Protein AF-0000000069395896 (afdb_homodimer)

Structure (mmCIF, N/CA/C/O backbone):
data_AF-0000000069395896-model_v1
#
loop_
_entity.id
_entity.type
_entity.pdbx_description
1 polymer 'YCII-related domain-containing protein'
#
loop_
_atom_site.group_PDB
_atom_site.id
_atom_site.type_symbol
_atom_site.label_atom_id
_atom_site.label_alt_id
_atom_site.label_comp_id
_atom_site.label_asym_id
_atom_site.label_entity_id
_atom_site.label_seq_id
_atom_site.pdbx_PDB_ins_code
_atom_site.Cartn_x
_atom_site.Cartn_y
_atom_site.Cartn_z
_atom_site.occupancy
_atom_site.B_iso_or_equiv
_atom_site.auth_seq_id
_atom_site.auth_comp_id
_atom_site.auth_asym_id
_atom_site.auth_atom_id
_atom_site.pdbx_PDB_model_num
ATOM 1 N N . MET A 1 1 ? -15.586 -10.094 30.266 1 25.92 1 MET A N 1
ATOM 2 C CA . MET A 1 1 ? -14.789 -8.984 29.734 1 25.92 1 MET A CA 1
ATOM 3 C C . MET A 1 1 ? -14.977 -8.844 28.234 1 25.92 1 MET A C 1
ATOM 5 O O . MET A 1 1 ? -14.852 -9.82 27.484 1 25.92 1 MET A O 1
ATOM 9 N N . ALA A 1 2 ? -15.938 -8.086 27.781 1 28.91 2 ALA A N 1
ATOM 10 C CA . ALA A 1 2 ? -16.125 -7.938 26.328 1 28.91 2 ALA A CA 1
ATOM 11 C C . ALA A 1 2 ? -14.789 -7.977 25.609 1 28.91 2 ALA A C 1
ATOM 13 O O . ALA A 1 2 ? -13.797 -7.41 26.078 1 28.91 2 ALA A O 1
ATOM 14 N N . ALA A 1 3 ? -14.43 -8.922 24.938 1 33.91 3 ALA A N 1
ATOM 15 C CA . ALA A 1 3 ? -13.211 -8.797 24.141 1 33.91 3 ALA A CA 1
ATOM 16 C C . ALA A 1 3 ? -13.039 -7.375 23.625 1 33.91 3 ALA A C 1
ATOM 18 O O . ALA A 1 3 ? -13.93 -6.832 22.969 1 33.91 3 ALA A O 1
ATOM 19 N N . ALA A 1 4 ? -12.609 -6.367 24.172 1 38.59 4 ALA A N 1
ATOM 20 C CA . ALA A 1 4 ? -12.367 -4.969 23.828 1 38.59 4 ALA A CA 1
ATOM 21 C C . ALA A 1 4 ? -12.234 -4.797 22.312 1 38.59 4 ALA A C 1
ATOM 23 O O . ALA A 1 4 ? -11.461 -5.512 21.672 1 38.59 4 ALA A O 1
ATOM 24 N N . ALA A 1 5 ? -13.211 -4.586 21.453 1 44.28 5 ALA A N 1
ATOM 25 C CA . ALA A 1 5 ? -13.289 -4.355 20.016 1 44.28 5 ALA A CA 1
ATOM 26 C C . ALA A 1 5 ? -11.977 -3.793 19.484 1 44.28 5 ALA A C 1
ATOM 28 O O . ALA A 1 5 ? -11.68 -2.609 19.672 1 44.28 5 ALA A O 1
ATOM 29 N N . GLY A 1 6 ? -10.914 -4.383 19.766 1 55.03 6 GLY A N 1
ATOM 30 C CA . GLY A 1 6 ? -9.547 -3.912 19.609 1 55.03 6 GLY A CA 1
ATOM 31 C C . GLY A 1 6 ? -9.273 -3.301 18.25 1 55.03 6 GLY A C 1
ATOM 32 O O . GLY A 1 6 ? -9.992 -3.578 17.281 1 55.03 6 GLY A O 1
ATOM 33 N N . SER A 1 7 ? -8.695 -2.174 18.156 1 80.94 7 SER A N 1
ATOM 34 C CA . SER A 1 7 ? -8.367 -1.429 16.953 1 80.94 7 SER A CA 1
ATOM 35 C C . SER A 1 7 ? -7.668 -2.314 15.93 1 80.94 7 SER A C 1
ATOM 37 O O . SER A 1 7 ? -6.973 -3.266 16.297 1 80.94 7 SER A O 1
ATOM 39 N N . ASN A 1 8 ? -8.102 -2.283 14.727 1 91.88 8 ASN A N 1
ATOM 40 C CA . ASN A 1 8 ? -7.512 -3.072 13.656 1 91.88 8 ASN A CA 1
ATOM 41 C C . ASN A 1 8 ? -6 -2.867 13.578 1 91.88 8 ASN A C 1
ATOM 43 O O . ASN A 1 8 ? -5.512 -1.754 13.766 1 91.88 8 ASN A O 1
ATOM 47 N N . SER A 1 9 ? -5.316 -4.027 13.445 1 96.31 9 SER A N 1
ATOM 48 C CA . SER A 1 9 ? -3.912 -3.953 13.047 1 96.31 9 SER A CA 1
ATOM 49 C C . SER A 1 9 ? -3.748 -4.16 11.547 1 96.31 9 SER A C 1
ATOM 51 O O . SER A 1 9 ? -4.555 -4.844 10.914 1 96.31 9 SER A O 1
ATOM 53 N N . TYR A 1 10 ? -2.705 -3.604 11.016 1 97.19 10 TYR A N 1
ATOM 54 C CA . TYR A 1 10 ? -2.469 -3.725 9.586 1 97.19 10 TYR A CA 1
ATOM 55 C C . TYR A 1 10 ? -1.011 -4.066 9.297 1 97.19 10 TYR A C 1
ATOM 57 O O . TYR A 1 10 ? -0.112 -3.633 10.023 1 97.19 10 TYR A O 1
ATOM 65 N N . HIS A 1 11 ? -0.792 -4.812 8.289 1 98.75 11 HIS A N 1
ATOM 66 C CA . HIS A 1 11 ? 0.521 -5.094 7.719 1 98.75 11 HIS A CA 1
ATOM 67 C C . HIS A 1 11 ? 0.522 -4.895 6.207 1 98.75 11 HIS A C 1
ATOM 69 O O . HIS A 1 11 ? -0.491 -5.133 5.543 1 98.75 11 HIS A O 1
ATOM 75 N N . VAL A 1 12 ? 1.69 -4.477 5.738 1 98.81 12 VAL A N 1
ATOM 76 C CA . VAL A 1 12 ? 1.911 -4.379 4.301 1 98.81 12 VAL A CA 1
ATOM 77 C C . VAL A 1 12 ? 2.916 -5.441 3.859 1 98.81 12 VAL A C 1
ATOM 79 O O . VAL A 1 12 ? 3.992 -5.566 4.449 1 98.81 12 VAL A O 1
ATOM 82 N N . LEU A 1 13 ? 2.514 -6.246 2.926 1 98.94 13 LEU A N 1
ATOM 83 C CA . LEU A 1 13 ? 3.406 -7.125 2.178 1 98.94 13 LEU A CA 1
ATOM 84 C C . LEU A 1 13 ? 3.777 -6.508 0.834 1 98.94 13 LEU A C 1
ATOM 86 O O . LEU A 1 13 ? 2.898 -6.141 0.052 1 98.94 13 LEU A O 1
ATOM 90 N N . GLN A 1 14 ? 5.07 -6.336 0.616 1 98.94 14 GLN A N 1
ATOM 91 C CA . GLN A 1 14 ? 5.543 -5.84 -0.673 1 98.94 14 GLN A CA 1
ATOM 92 C C . GLN A 1 14 ? 6.402 -6.883 -1.383 1 98.94 14 GLN A C 1
ATOM 94 O O . GLN A 1 14 ? 7.391 -7.363 -0.826 1 98.94 14 GLN A O 1
ATOM 99 N N . TYR A 1 15 ? 6.008 -7.242 -2.625 1 98.94 15 TYR A N 1
ATOM 100 C CA . TYR A 1 15 ? 6.762 -8.148 -3.482 1 98.94 15 TYR A CA 1
ATOM 101 C C . TYR A 1 15 ? 7.672 -7.379 -4.426 1 98.94 15 TYR A C 1
ATOM 103 O O . TYR A 1 15 ? 7.289 -6.324 -4.945 1 98.94 15 TYR A O 1
ATOM 111 N N . ALA A 1 16 ? 8.836 -7.871 -4.648 1 98.88 16 ALA A N 1
ATOM 112 C CA . ALA A 1 16 ? 9.633 -7.562 -5.836 1 98.88 16 ALA A CA 1
ATOM 113 C C . ALA A 1 16 ? 9.602 -8.711 -6.836 1 98.88 16 ALA A C 1
ATOM 115 O O . ALA A 1 16 ? 9.812 -9.867 -6.469 1 98.88 16 ALA A O 1
ATOM 116 N N . TYR A 1 17 ? 9.336 -8.367 -8.094 1 98.81 17 TYR A N 1
ATOM 117 C CA . TYR A 1 17 ? 9.227 -9.406 -9.117 1 98.81 17 TYR A CA 1
ATOM 118 C C . TYR A 1 17 ? 10.523 -9.523 -9.906 1 98.81 17 TYR A C 1
ATOM 120 O O . TYR A 1 17 ? 11.305 -8.57 -9.977 1 98.81 17 TYR A O 1
ATOM 128 N N . VAL A 1 18 ? 10.664 -10.688 -10.492 1 98.75 18 VAL A N 1
ATOM 129 C CA . VAL A 1 18 ? 11.727 -10.867 -11.469 1 98.75 18 VAL A CA 1
ATOM 130 C C . VAL A 1 18 ? 11.469 -9.977 -12.688 1 98.75 18 VAL A C 1
ATOM 132 O O . VAL A 1 18 ? 10.328 -9.633 -12.977 1 98.75 18 VAL A O 1
ATOM 135 N N . PRO A 1 19 ? 12.555 -9.602 -13.391 1 97.88 19 PRO A N 1
ATOM 136 C CA . PRO A 1 19 ? 12.398 -8.672 -14.508 1 97.88 19 PRO A CA 1
ATOM 137 C C . PRO A 1 19 ? 11.484 -9.211 -15.609 1 97.88 19 PRO A C 1
ATOM 139 O O . PRO A 1 19 ? 10.852 -8.438 -16.328 1 97.88 19 PRO A O 1
ATOM 142 N N . ASP A 1 20 ? 11.414 -10.508 -15.828 1 97.88 20 ASP A N 1
ATOM 143 C CA . ASP A 1 20 ? 10.609 -11.102 -16.891 1 97.88 20 ASP A CA 1
ATOM 144 C C . ASP A 1 20 ? 9.312 -11.688 -16.344 1 97.88 20 ASP A C 1
ATOM 146 O O . ASP A 1 20 ? 8.852 -12.742 -16.797 1 97.88 20 ASP A O 1
ATOM 150 N N . ILE A 1 21 ? 8.758 -11.008 -15.398 1 98.62 21 ILE A N 1
ATOM 151 C CA . ILE A 1 21 ? 7.57 -11.477 -14.695 1 98.62 21 ILE A CA 1
ATOM 152 C C . ILE A 1 21 ? 6.438 -11.703 -15.688 1 98.62 21 ILE A C 1
ATOM 154 O O . ILE A 1 21 ? 5.703 -12.688 -15.594 1 98.62 21 ILE A O 1
ATOM 158 N N . LEU A 1 22 ? 6.254 -10.805 -16.594 1 98.25 22 LEU A N 1
ATOM 159 C CA . LEU A 1 22 ? 5.133 -10.883 -17.531 1 98.25 22 LEU A CA 1
ATOM 160 C C . LEU A 1 22 ? 5.242 -12.125 -18.406 1 98.25 22 LEU A C 1
ATOM 162 O O . LEU A 1 22 ? 4.227 -12.703 -18.797 1 98.25 22 LEU A O 1
ATOM 166 N N . GLU A 1 23 ? 6.352 -1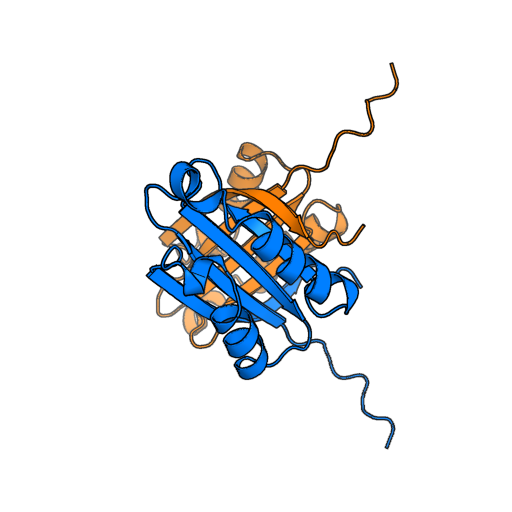2.562 -18.625 1 98.19 23 GLU A N 1
ATOM 167 C CA . GLU A 1 23 ? 6.586 -13.75 -19.453 1 98.19 23 GLU A CA 1
ATOM 168 C C . GLU A 1 23 ? 6.438 -15.023 -18.625 1 98.19 23 GLU A C 1
ATOM 170 O O . GLU A 1 23 ? 6.062 -16.078 -19.156 1 98.19 23 GLU A O 1
ATOM 175 N N . LYS A 1 24 ? 6.73 -14.875 -17.359 1 98.5 24 LYS A N 1
ATOM 176 C CA . LYS A 1 24 ? 6.906 -16.078 -16.547 1 98.5 24 LYS A CA 1
ATOM 177 C C . LYS A 1 24 ? 5.672 -16.359 -15.695 1 98.5 24 LYS A C 1
ATOM 179 O O . LYS A 1 24 ? 5.461 -17.484 -15.242 1 98.5 24 LYS A O 1
ATOM 184 N N . ARG A 1 25 ? 4.855 -15.414 -15.477 1 98.62 25 ARG A N 1
ATOM 185 C CA . ARG A 1 25 ? 3.83 -15.547 -14.453 1 98.62 25 ARG A CA 1
ATOM 186 C C . ARG A 1 25 ? 2.641 -16.344 -14.969 1 98.62 25 ARG A C 1
ATOM 188 O O . ARG A 1 25 ? 1.85 -16.875 -14.18 1 98.62 25 ARG A O 1
ATOM 195 N N . GLY A 1 26 ? 2.461 -16.547 -16.203 1 98.38 26 GLY A N 1
ATOM 196 C CA . GLY A 1 26 ? 1.275 -17.125 -16.812 1 98.38 26 GLY A CA 1
ATOM 197 C C . GLY A 1 26 ? 0.777 -18.359 -16.109 1 98.38 26 GLY A C 1
ATOM 198 O O . GLY A 1 26 ? -0.36 -18.406 -15.633 1 98.38 26 GLY A O 1
ATOM 199 N N . PRO A 1 27 ? 1.565 -19.391 -15.984 1 98.56 27 PRO A N 1
ATOM 200 C CA . PRO A 1 27 ? 1.145 -20.672 -15.391 1 98.56 27 PRO A CA 1
ATOM 201 C C . PRO A 1 27 ? 0.737 -20.531 -13.93 1 98.56 27 PRO A C 1
ATOM 203 O O . PRO A 1 27 ? 0.099 -21.438 -13.375 1 98.56 27 PRO A O 1
ATOM 206 N N . HIS A 1 28 ? 1.098 -19.469 -13.281 1 98.75 28 HIS A N 1
ATOM 207 C CA . HIS A 1 28 ? 0.965 -19.359 -11.828 1 98.75 28 HIS A CA 1
ATOM 208 C C . HIS A 1 28 ? -0.048 -18.281 -11.461 1 98.75 28 HIS A C 1
ATOM 210 O O . HIS A 1 28 ? -0.443 -18.172 -10.297 1 98.75 28 HIS A O 1
ATOM 216 N N . ARG A 1 29 ? -0.445 -17.484 -12.406 1 98.44 29 ARG A N 1
ATOM 217 C CA . ARG A 1 29 ? -1.147 -16.234 -12.148 1 98.44 29 ARG A CA 1
ATOM 218 C C . ARG A 1 29 ? -2.518 -16.5 -11.531 1 98.44 29 ARG A C 1
ATOM 220 O O . ARG A 1 29 ? -2.887 -15.859 -10.539 1 98.44 29 ARG A O 1
ATOM 227 N N . GLU A 1 30 ? -3.273 -17.406 -12.117 1 98.25 30 GLU A N 1
ATOM 228 C CA . GLU A 1 30 ? -4.617 -17.672 -11.617 1 98.25 30 GLU A CA 1
ATOM 229 C C . GLU A 1 30 ? -4.586 -18.078 -10.148 1 98.25 30 GLU A C 1
ATOM 231 O O . GLU A 1 30 ? -5.375 -17.578 -9.344 1 98.25 30 GLU A O 1
ATOM 236 N N . GLN A 1 31 ? -3.734 -18.953 -9.781 1 98.5 31 GLN A N 1
ATOM 237 C CA . GLN A 1 31 ? -3.631 -19.406 -8.398 1 98.5 31 GLN A CA 1
ATOM 238 C C . GLN A 1 31 ? -3.133 -18.297 -7.488 1 98.5 31 GLN A C 1
ATOM 240 O O . GLN A 1 31 ? -3.57 -18.172 -6.344 1 98.5 31 GLN A O 1
ATOM 245 N N . HIS A 1 32 ? -2.145 -17.5 -7.992 1 98.69 32 HIS A N 1
ATOM 246 C CA . HIS A 1 32 ? -1.675 -16.328 -7.262 1 98.69 32 HIS A CA 1
ATOM 247 C C . HIS A 1 32 ? -2.826 -15.391 -6.938 1 98.69 32 HIS A C 1
ATOM 249 O O . HIS A 1 32 ? -2.992 -14.977 -5.789 1 98.69 32 HIS A O 1
ATOM 255 N N . LEU A 1 33 ? -3.631 -15.117 -7.914 1 98.06 33 LEU A N 1
ATOM 256 C CA . LEU A 1 33 ? -4.77 -14.219 -7.738 1 98.06 33 LEU A CA 1
ATOM 257 C C . LEU A 1 33 ? -5.809 -14.844 -6.812 1 98.06 33 LEU A C 1
ATOM 259 O O . LEU A 1 33 ? -6.422 -14.141 -6.004 1 98.06 33 LEU A O 1
ATOM 263 N N . ALA A 1 34 ? -6.055 -16.125 -6.906 1 97.94 34 ALA A N 1
ATOM 264 C CA . ALA A 1 34 ? -7.016 -16.828 -6.062 1 97.94 34 ALA A CA 1
ATOM 265 C C . ALA A 1 34 ? -6.629 -16.719 -4.59 1 97.94 34 ALA A C 1
ATOM 267 O O . ALA A 1 34 ? -7.492 -16.641 -3.715 1 97.94 34 ALA A O 1
ATOM 268 N N . GLY A 1 35 ? -5.34 -16.828 -4.316 1 97.81 35 GLY A N 1
ATOM 269 C CA . GLY A 1 35 ? -4.875 -16.656 -2.947 1 97.81 35 GLY A CA 1
ATOM 270 C C . GLY A 1 35 ? -5.266 -15.32 -2.346 1 97.81 35 GLY A C 1
ATOM 271 O O . GLY A 1 35 ? -5.766 -15.266 -1.221 1 97.81 35 GLY A O 1
ATOM 272 N N . ALA A 1 36 ? -5.004 -14.266 -3.09 1 97.44 36 ALA A N 1
ATOM 273 C CA . ALA A 1 36 ? -5.375 -12.93 -2.631 1 97.44 36 ALA A CA 1
ATOM 274 C C . ALA A 1 36 ? -6.883 -12.812 -2.434 1 97.44 36 ALA A C 1
ATOM 276 O O . ALA A 1 36 ? -7.348 -12.258 -1.437 1 97.44 36 ALA A O 1
ATOM 277 N N . SER A 1 37 ? -7.613 -13.352 -3.359 1 96.81 37 SER A N 1
ATOM 278 C CA . SER A 1 37 ? -9.07 -13.297 -3.295 1 96.81 37 SER A CA 1
ATOM 279 C C . SER A 1 37 ? -9.594 -14.016 -2.059 1 96.81 37 SER A C 1
ATOM 281 O O . SER A 1 37 ? -10.531 -13.547 -1.409 1 96.81 37 SER A O 1
ATOM 283 N N . LYS A 1 38 ? -9.055 -15.133 -1.799 1 97.12 38 LYS A N 1
ATOM 284 C CA . LYS A 1 38 ? -9.461 -15.891 -0.619 1 97.12 38 LYS A CA 1
ATOM 285 C C . LYS A 1 38 ? -9.266 -15.07 0.654 1 97.12 38 LYS A C 1
ATOM 287 O O . LYS A 1 38 ? -10.133 -15.062 1.53 1 97.12 38 LYS A O 1
ATOM 292 N N . MET A 1 39 ? -8.164 -14.438 0.775 1 96.81 39 MET A N 1
ATOM 293 C CA . MET A 1 39 ? -7.887 -13.609 1.947 1 96.81 39 MET A CA 1
ATOM 294 C C . MET A 1 39 ? -8.852 -12.43 2.021 1 96.81 39 MET A C 1
ATOM 296 O O . MET A 1 39 ? -9.266 -12.031 3.111 1 96.81 39 MET A O 1
ATOM 300 N N . ALA A 1 40 ? -9.125 -11.852 0.891 1 96.19 40 ALA A N 1
ATOM 301 C CA . ALA A 1 40 ? -10.078 -10.75 0.841 1 96.19 40 ALA A CA 1
ATOM 302 C C . ALA A 1 40 ? -11.469 -11.211 1.278 1 96.19 40 ALA A C 1
ATOM 304 O O . ALA A 1 40 ? -12.133 -10.531 2.061 1 96.19 40 ALA A O 1
ATOM 305 N N . ASP A 1 41 ? -11.898 -12.336 0.833 1 94.62 41 ASP A N 1
ATOM 306 C CA . ASP A 1 41 ? -13.203 -12.898 1.168 1 94.62 41 ASP A CA 1
ATOM 307 C C . ASP A 1 41 ? -13.32 -13.172 2.666 1 94.62 41 ASP A C 1
ATOM 309 O O . ASP A 1 41 ? -14.406 -13.086 3.236 1 94.62 41 ASP A O 1
ATOM 313 N N . ALA A 1 42 ? -12.219 -13.445 3.275 1 95.44 42 ALA A N 1
ATOM 314 C CA . ALA A 1 42 ? -12.18 -13.719 4.711 1 95.44 42 ALA A CA 1
ATOM 315 C C . ALA A 1 42 ? -12.016 -12.43 5.508 1 95.44 42 ALA A C 1
ATOM 317 O O . ALA A 1 42 ? -11.812 -12.461 6.723 1 95.44 42 ALA A O 1
ATOM 318 N N . ASN A 1 43 ? -11.938 -11.312 4.863 1 93.5 43 ASN A N 1
ATOM 319 C CA . ASN A 1 43 ? -11.789 -9.984 5.457 1 93.5 43 ASN A CA 1
ATOM 320 C C . ASN A 1 43 ? -10.422 -9.812 6.102 1 93.5 43 ASN A C 1
ATOM 322 O O . ASN A 1 43 ? -10.273 -9.078 7.078 1 93.5 43 ASN A O 1
ATOM 326 N N . LYS A 1 44 ? -9.445 -10.461 5.605 1 96.44 44 LYS A N 1
ATOM 327 C CA . LYS A 1 44 ? -8.078 -10.414 6.113 1 96.44 44 LYS A CA 1
ATOM 328 C C . LYS A 1 44 ? -7.184 -9.586 5.203 1 96.44 44 LYS A C 1
ATOM 330 O O . LYS A 1 44 ? -6.062 -9.234 5.574 1 96.44 44 LYS A O 1
ATOM 335 N N . LEU A 1 45 ? -7.656 -9.352 4.043 1 96.44 45 LEU A N 1
ATOM 336 C CA . LEU A 1 45 ? -6.961 -8.547 3.041 1 96.44 45 LEU A CA 1
ATOM 337 C C . LEU A 1 45 ? -7.793 -7.332 2.643 1 96.44 45 LEU A C 1
ATOM 339 O O . LEU A 1 45 ? -8.906 -7.48 2.135 1 96.44 45 LEU A O 1
ATOM 343 N N . VAL A 1 46 ? -7.246 -6.211 2.91 1 95.44 46 VAL A N 1
ATOM 344 C CA . VAL A 1 46 ? -7.945 -4.965 2.607 1 95.44 46 VAL A CA 1
ATOM 345 C C . VAL A 1 46 ? -7.863 -4.676 1.11 1 95.44 46 VAL A C 1
ATOM 347 O O . VAL A 1 46 ? -8.859 -4.301 0.49 1 95.44 46 VAL A O 1
ATOM 350 N N . MET A 1 47 ? -6.68 -4.859 0.575 1 95.94 47 MET A N 1
ATOM 351 C CA . MET A 1 47 ? -6.402 -4.543 -0.824 1 95.94 47 MET A CA 1
ATOM 352 C C . MET A 1 47 ? -5.113 -5.211 -1.288 1 95.94 47 MET A C 1
ATOM 354 O O . MET A 1 47 ? -4.184 -5.391 -0.5 1 95.94 47 MET A O 1
ATOM 358 N N . ALA A 1 48 ? -5.117 -5.551 -2.529 1 97.81 48 ALA A N 1
ATOM 359 C CA . ALA A 1 48 ? -3.928 -6.102 -3.172 1 97.81 48 ALA A CA 1
ATOM 360 C C . ALA A 1 48 ? -3.879 -5.723 -4.648 1 97.81 48 ALA A C 1
ATOM 362 O O . ALA A 1 48 ? -4.91 -5.707 -5.328 1 97.81 48 ALA A O 1
ATOM 363 N N . GLY A 1 49 ? -2.686 -5.504 -5.133 1 97.94 49 GLY A N 1
ATOM 364 C CA . GLY A 1 49 ? -2.5 -5.137 -6.527 1 97.94 49 GLY A CA 1
ATOM 365 C C . GLY A 1 49 ? -1.044 -5.125 -6.953 1 97.94 49 GLY A C 1
ATOM 366 O O . GLY A 1 49 ? -0.148 -5.293 -6.125 1 97.94 49 GLY A O 1
ATOM 367 N N . ALA A 1 50 ? -0.906 -5.004 -8.219 1 98.62 50 ALA A N 1
ATOM 368 C CA . ALA A 1 50 ? 0.423 -4.898 -8.812 1 98.62 50 ALA A CA 1
ATOM 369 C C . ALA A 1 50 ? 0.773 -3.447 -9.125 1 98.62 50 ALA A C 1
ATOM 371 O O . ALA A 1 50 ? -0.084 -2.676 -9.562 1 98.62 50 ALA A O 1
ATOM 372 N N . LEU A 1 51 ? 2.066 -3.098 -8.812 1 98.69 51 LEU A N 1
ATOM 373 C CA . LEU A 1 51 ? 2.594 -1.847 -9.352 1 98.69 51 LEU A CA 1
ATOM 374 C C . LEU A 1 51 ? 2.93 -1.985 -10.828 1 98.69 51 LEU A C 1
ATOM 376 O O . LEU A 1 51 ? 3.518 -2.986 -11.25 1 98.69 51 LEU A O 1
ATOM 380 N N . THR A 1 52 ? 2.529 -0.944 -11.641 1 97.19 52 THR A N 1
ATOM 381 C CA . THR A 1 52 ? 2.77 -1.044 -13.07 1 97.19 52 THR A CA 1
ATOM 382 C C . THR A 1 52 ? 3.631 0.118 -13.555 1 97.19 52 THR A C 1
ATOM 384 O O . THR A 1 52 ? 4.09 0.936 -12.758 1 97.19 52 THR A O 1
ATOM 387 N N . ASP A 1 53 ? 4.066 0.046 -14.805 1 94.75 53 ASP A N 1
ATOM 388 C CA . ASP A 1 53 ? 4.922 1.006 -15.492 1 94.75 53 ASP A CA 1
ATOM 389 C C . ASP A 1 53 ? 6.285 1.118 -14.812 1 94.75 53 ASP A C 1
ATOM 391 O O . ASP A 1 53 ? 6.746 2.223 -14.516 1 94.75 53 ASP A O 1
ATOM 395 N N . PRO A 1 54 ? 6.945 0.11 -14.516 1 97.19 54 PRO A N 1
ATOM 396 C CA . PRO A 1 54 ? 6.754 -1.249 -15.023 1 97.19 54 PRO A CA 1
ATOM 397 C C . PRO A 1 54 ? 6.09 -2.174 -14.008 1 97.19 54 PRO A C 1
ATOM 399 O O . PRO A 1 54 ? 5.852 -1.775 -12.867 1 97.19 54 PRO A O 1
ATOM 402 N N . VAL A 1 55 ? 5.762 -3.375 -14.469 1 98.38 55 VAL A N 1
ATOM 403 C CA . VAL A 1 55 ? 5.277 -4.41 -13.562 1 98.38 55 VAL A CA 1
ATOM 404 C C . VAL A 1 55 ? 6.457 -5.066 -12.852 1 98.38 55 VAL A C 1
ATOM 406 O O . VAL A 1 55 ? 7.055 -6.008 -13.375 1 98.38 55 VAL A O 1
ATOM 409 N N . ASP A 1 56 ? 6.805 -4.543 -11.711 1 98.62 56 ASP A N 1
ATOM 410 C CA . ASP A 1 56 ? 8.008 -5.055 -11.062 1 98.62 56 ASP A CA 1
ATOM 411 C C . ASP A 1 56 ? 7.758 -5.32 -9.578 1 98.62 56 ASP A C 1
ATOM 413 O O . ASP A 1 56 ? 8.688 -5.617 -8.836 1 98.62 56 ASP A O 1
ATOM 417 N N . GLY A 1 57 ? 6.512 -5.223 -9.078 1 98.62 57 GLY A N 1
ATOM 418 C CA . GLY A 1 57 ? 6.211 -5.48 -7.676 1 98.62 57 GLY A 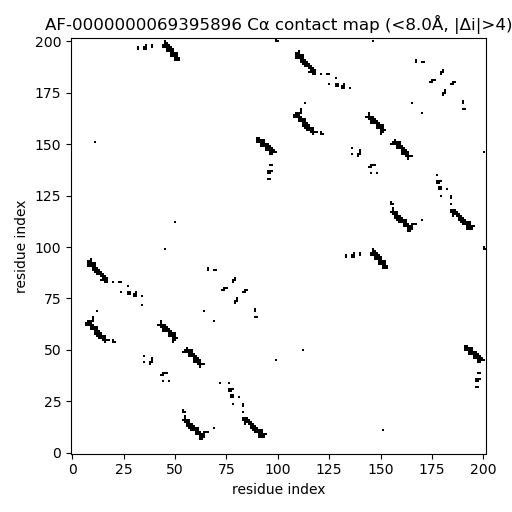CA 1
ATOM 419 C C . GLY A 1 57 ? 4.727 -5.469 -7.375 1 98.62 57 GLY A C 1
ATOM 420 O O . GLY A 1 57 ? 3.906 -5.254 -8.273 1 98.62 57 GLY A O 1
ATOM 421 N N . ALA A 1 58 ? 4.406 -5.793 -6.176 1 98.88 58 ALA A N 1
ATOM 422 C CA . ALA A 1 58 ? 3.027 -5.82 -5.695 1 98.88 58 ALA A CA 1
ATOM 423 C C . ALA A 1 58 ? 2.943 -5.355 -4.242 1 98.88 58 ALA A C 1
ATOM 425 O O . ALA A 1 58 ? 3.928 -5.434 -3.502 1 98.88 58 ALA A O 1
ATOM 426 N N . ILE A 1 59 ? 1.83 -4.832 -3.93 1 98.81 59 ILE A N 1
ATOM 427 C CA . ILE A 1 59 ? 1.534 -4.406 -2.566 1 98.81 59 ILE A CA 1
ATOM 428 C C . ILE A 1 59 ? 0.244 -5.066 -2.088 1 98.81 59 ILE A C 1
ATOM 430 O O . ILE A 1 59 ? -0.767 -5.055 -2.795 1 98.81 59 ILE A O 1
ATOM 434 N N . PHE A 1 60 ? 0.314 -5.707 -0.938 1 98.62 60 PHE A N 1
ATOM 435 C CA . PHE A 1 60 ? -0.816 -6.266 -0.206 1 98.62 60 PHE A CA 1
ATOM 436 C C . PHE A 1 60 ? -0.979 -5.578 1.145 1 98.62 60 PHE A C 1
ATOM 438 O O . PHE A 1 60 ? 0.002 -5.363 1.859 1 98.62 60 PHE A O 1
ATOM 445 N N . ILE A 1 61 ? -2.156 -5.246 1.472 1 98.12 61 ILE A N 1
ATOM 446 C CA . ILE A 1 61 ? -2.445 -4.699 2.793 1 98.12 61 ILE A CA 1
ATOM 447 C C . ILE A 1 61 ? -3.363 -5.652 3.557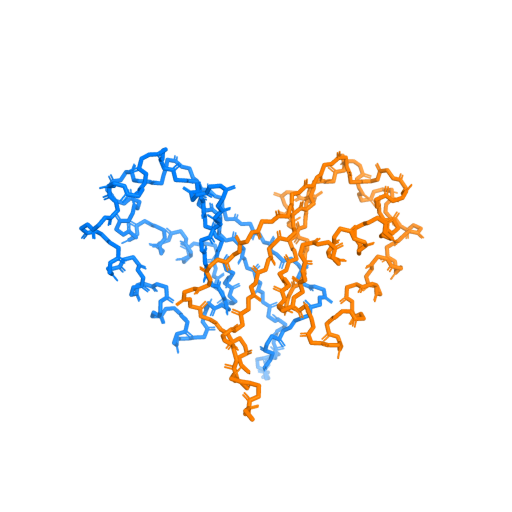 1 98.12 61 ILE A C 1
ATOM 449 O O . ILE A 1 61 ? -4.527 -5.832 3.189 1 98.12 61 ILE A O 1
ATOM 453 N N . PHE A 1 62 ? -2.834 -6.172 4.629 1 97.31 62 PHE A N 1
ATOM 454 C CA . PHE A 1 62 ? -3.561 -7.121 5.461 1 97.31 62 PHE A CA 1
ATOM 455 C C . PHE A 1 62 ? -4.133 -6.434 6.695 1 97.31 62 PHE A C 1
ATOM 457 O O . PHE A 1 62 ? -3.539 -5.488 7.219 1 97.31 62 PHE A O 1
ATOM 464 N N . ARG A 1 63 ? -5.262 -6.953 7.121 1 96.38 63 ARG A N 1
ATOM 465 C CA . ARG A 1 63 ? -5.918 -6.496 8.344 1 96.38 63 ARG A CA 1
ATOM 466 C C . ARG A 1 63 ? -6.094 -7.641 9.336 1 96.38 63 ARG A C 1
ATOM 468 O O . ARG A 1 63 ? -6.645 -8.688 8.992 1 96.38 63 ARG A O 1
ATOM 475 N N . ASN A 1 64 ? -5.641 -7.367 10.516 1 96.88 64 ASN A N 1
ATOM 476 C CA . ASN A 1 64 ? -5.809 -8.305 11.625 1 96.88 64 ASN A CA 1
ATOM 477 C C . ASN A 1 64 ? -5.246 -9.68 11.289 1 96.88 64 ASN A C 1
ATOM 479 O O . ASN A 1 64 ? -5.883 -10.703 11.555 1 96.88 64 ASN A O 1
ATOM 483 N N . VAL A 1 65 ? -4.184 -9.711 10.648 1 98 65 VAL A N 1
ATOM 484 C CA . VAL A 1 65 ? -3.412 -10.898 10.312 1 98 65 VAL A CA 1
ATOM 485 C C . VAL A 1 65 ? -1.998 -10.773 10.883 1 98 65 VAL A C 1
ATOM 487 O O . VAL A 1 65 ? -1.356 -9.734 10.734 1 98 65 VAL A O 1
ATOM 490 N N . SER A 1 66 ? -1.566 -11.766 11.516 1 98.19 66 SER A N 1
ATOM 491 C CA . SER A 1 66 ? -0.228 -11.727 12.094 1 98.19 66 SER A CA 1
ATOM 492 C C . SER A 1 66 ? 0.845 -11.797 11.016 1 98.19 66 SER A C 1
ATOM 494 O O . SER A 1 66 ? 0.597 -12.305 9.922 1 98.19 66 SER A O 1
ATOM 496 N N . LYS A 1 67 ? 2 -11.273 11.398 1 98.38 67 LYS A N 1
ATOM 497 C CA . LYS A 1 67 ? 3.133 -11.375 10.484 1 98.38 67 LYS A CA 1
ATOM 498 C C . LYS A 1 67 ? 3.412 -12.828 10.109 1 98.38 67 LYS A C 1
ATOM 500 O O . LYS A 1 67 ? 3.736 -13.125 8.953 1 98.38 67 LYS A O 1
ATOM 505 N N . ASP A 1 68 ? 3.332 -13.758 11.078 1 98.56 68 ASP A N 1
ATOM 506 C CA . ASP A 1 68 ? 3.572 -15.18 10.828 1 98.56 68 ASP A CA 1
ATOM 507 C C . ASP A 1 68 ? 2.574 -15.734 9.82 1 98.56 68 ASP A C 1
ATOM 509 O O . ASP A 1 68 ? 2.945 -16.5 8.93 1 98.56 68 ASP A O 1
ATOM 513 N N . ASP A 1 69 ? 1.327 -15.383 9.961 1 98.62 69 ASP A N 1
ATOM 514 C CA . ASP A 1 69 ? 0.307 -15.844 9.023 1 98.62 69 ASP A CA 1
ATOM 515 C C . ASP A 1 69 ? 0.553 -15.281 7.621 1 98.62 69 ASP A C 1
ATOM 517 O O . ASP A 1 69 ? 0.319 -15.969 6.625 1 98.62 69 ASP A O 1
ATOM 521 N N . ILE A 1 70 ? 1.032 -14.039 7.531 1 98.88 70 ILE A N 1
ATOM 522 C CA . ILE A 1 70 ? 1.36 -13.453 6.234 1 98.88 70 ILE A CA 1
ATOM 523 C C . ILE A 1 70 ? 2.561 -14.172 5.629 1 98.88 70 ILE A C 1
ATOM 525 O O . ILE A 1 70 ? 2.604 -14.414 4.418 1 98.88 70 ILE A O 1
ATOM 529 N N . GLU A 1 71 ? 3.518 -14.523 6.52 1 98.81 71 GLU A N 1
ATOM 530 C CA . GLU A 1 71 ? 4.648 -15.32 6.051 1 98.81 71 GLU A CA 1
ATOM 531 C C . GLU A 1 71 ? 4.184 -16.641 5.449 1 98.81 71 GLU A C 1
ATOM 533 O O . GLU A 1 71 ? 4.691 -17.062 4.406 1 98.81 71 GLU A O 1
ATOM 538 N N . GLN A 1 72 ? 3.246 -17.281 6.062 1 98.75 72 GLN A N 1
ATOM 539 C CA . GLN A 1 72 ? 2.691 -18.516 5.523 1 98.75 72 GLN A CA 1
ATOM 540 C C . GLN A 1 72 ? 1.991 -18.281 4.188 1 98.75 72 GLN A C 1
ATOM 542 O O . GLN A 1 72 ? 2.127 -19.078 3.258 1 98.75 72 GLN A O 1
ATOM 547 N N . PHE A 1 73 ? 1.244 -17.219 4.117 1 98.88 73 PHE A N 1
ATOM 548 C CA . PHE A 1 73 ? 0.615 -16.828 2.865 1 98.88 73 PHE A CA 1
ATOM 549 C C . PHE A 1 73 ? 1.653 -16.672 1.761 1 98.88 73 PHE A C 1
ATOM 551 O O . PHE A 1 73 ? 1.456 -17.172 0.646 1 98.88 73 PHE A O 1
ATOM 558 N N . VAL A 1 74 ? 2.789 -16 2.047 1 98.88 74 VAL A N 1
ATOM 559 C CA . VAL A 1 74 ? 3.863 -15.75 1.094 1 98.88 74 VAL A CA 1
ATOM 560 C C . VAL A 1 74 ? 4.473 -17.078 0.638 1 98.88 74 VAL A C 1
ATOM 562 O O . VAL A 1 74 ? 4.645 -17.312 -0.561 1 98.88 74 VAL A O 1
ATOM 565 N N . GLN A 1 75 ? 4.738 -17.953 1.597 1 98.62 75 GLN A N 1
ATOM 566 C CA . GLN A 1 75 ? 5.395 -19.219 1.29 1 98.62 75 GLN A CA 1
ATOM 567 C C . GLN A 1 75 ? 4.488 -20.125 0.448 1 98.62 75 GLN A C 1
ATOM 569 O O . GLN A 1 75 ? 4.977 -20.953 -0.325 1 98.62 75 GLN A O 1
ATOM 574 N N . ALA A 1 76 ? 3.219 -19.938 0.539 1 98.69 76 ALA A N 1
ATOM 575 C CA . ALA A 1 76 ? 2.248 -20.734 -0.195 1 98.69 76 ALA A CA 1
ATOM 576 C C . ALA A 1 76 ? 1.967 -20.141 -1.571 1 98.69 76 ALA A C 1
ATOM 578 O O . ALA A 1 76 ? 1.35 -20.797 -2.42 1 98.69 76 ALA A O 1
ATOM 579 N N . ASP A 1 77 ? 2.365 -18.969 -1.85 1 98.81 77 ASP A N 1
ATOM 580 C CA . ASP A 1 77 ? 2.055 -18.25 -3.084 1 98.81 77 ASP A CA 1
ATOM 581 C C . ASP A 1 77 ? 2.762 -18.891 -4.277 1 98.81 77 ASP A C 1
ATOM 583 O O . ASP A 1 77 ? 3.988 -19.031 -4.281 1 98.81 77 ASP A O 1
ATOM 587 N N . PRO A 1 78 ? 2.062 -19.203 -5.336 1 98.81 78 PRO A N 1
ATOM 588 C CA . PRO A 1 78 ? 2.65 -19.812 -6.531 1 98.81 78 PRO A CA 1
ATOM 589 C C . PRO A 1 78 ? 3.783 -18.969 -7.121 1 98.81 78 PRO A C 1
ATOM 591 O O . PRO A 1 78 ? 4.73 -19.516 -7.688 1 98.81 78 PRO A O 1
ATOM 594 N N . TYR A 1 79 ? 3.762 -17.609 -7.074 1 98.88 79 TYR A N 1
ATOM 595 C CA . TYR A 1 79 ? 4.84 -16.75 -7.555 1 98.88 79 TYR A CA 1
ATOM 596 C C . TYR A 1 79 ? 6.125 -17 -6.777 1 98.88 79 TYR A C 1
ATOM 598 O O . TYR A 1 79 ? 7.211 -17.062 -7.363 1 98.88 79 TYR A O 1
ATOM 606 N N . VAL A 1 80 ? 5.953 -17.109 -5.465 1 98.88 80 VAL A N 1
ATOM 607 C CA . VAL A 1 80 ? 7.113 -17.312 -4.602 1 98.88 80 VAL A CA 1
ATOM 608 C C . VAL A 1 80 ? 7.684 -18.719 -4.832 1 98.88 80 VAL A C 1
ATOM 610 O O . VAL A 1 80 ? 8.891 -18.875 -5.02 1 98.88 80 VAL A O 1
ATOM 613 N N . LYS A 1 81 ? 6.859 -19.703 -4.871 1 98.81 81 LYS A N 1
ATOM 614 C CA . LYS A 1 81 ? 7.281 -21.094 -5.074 1 98.81 81 LYS A CA 1
ATOM 615 C C . LYS A 1 81 ? 7.988 -21.25 -6.418 1 98.81 81 LYS A C 1
ATOM 617 O O . LYS A 1 81 ? 8.906 -22.062 -6.547 1 98.81 81 LYS A O 1
ATOM 622 N N . ALA A 1 82 ? 7.578 -20.5 -7.383 1 98.69 82 ALA A N 1
ATOM 623 C CA . ALA A 1 82 ? 8.133 -20.609 -8.734 1 98.69 82 ALA A CA 1
ATOM 624 C C . ALA A 1 82 ? 9.375 -19.734 -8.883 1 98.69 82 ALA A C 1
ATOM 626 O O . ALA A 1 82 ? 9.969 -19.672 -9.961 1 98.69 82 ALA A O 1
ATOM 627 N N . GLY A 1 83 ? 9.742 -19 -7.828 1 98.75 83 GLY A N 1
ATOM 628 C CA . GLY A 1 83 ? 10.938 -18.172 -7.871 1 98.75 83 GLY A CA 1
ATOM 629 C C . GLY A 1 83 ? 10.711 -16.844 -8.57 1 98.75 83 GLY A C 1
ATOM 630 O O . GLY A 1 83 ? 11.664 -16.219 -9.047 1 98.75 83 GLY A O 1
ATOM 631 N N . LEU A 1 84 ? 9.477 -16.359 -8.664 1 98.88 84 LEU A N 1
ATOM 632 C CA . LEU A 1 84 ? 9.156 -15.141 -9.383 1 98.88 84 LEU A CA 1
ATOM 633 C C . LEU A 1 84 ? 9.242 -13.93 -8.453 1 98.88 84 LEU A C 1
ATOM 635 O O . LEU A 1 84 ? 9.148 -12.789 -8.906 1 98.88 84 LEU A O 1
ATOM 639 N N . VAL A 1 85 ? 9.367 -14.125 -7.168 1 98.94 85 VAL A N 1
ATOM 640 C CA . VAL A 1 85 ? 9.484 -13.094 -6.141 1 98.94 85 VAL A CA 1
ATOM 641 C C . VAL A 1 85 ? 10.82 -13.227 -5.422 1 98.94 85 VAL A C 1
ATOM 643 O O . VAL A 1 85 ? 10.898 -13.828 -4.348 1 98.94 85 VAL A O 1
ATOM 646 N N . PRO A 1 86 ? 11.859 -12.633 -5.965 1 98.75 86 PRO A N 1
ATOM 647 C CA . PRO A 1 86 ? 13.188 -12.781 -5.367 1 98.75 86 PRO A CA 1
ATOM 648 C C . PRO A 1 86 ? 13.289 -12.133 -3.988 1 98.75 86 PRO A C 1
ATOM 650 O O . PRO A 1 86 ? 14.18 -12.477 -3.207 1 98.75 86 PRO A O 1
ATOM 653 N N . ASN A 1 87 ? 12.477 -11.188 -3.697 1 98.62 87 ASN A N 1
ATOM 654 C CA . ASN A 1 87 ? 12.484 -10.508 -2.406 1 98.62 87 ASN A CA 1
ATOM 655 C C . ASN A 1 87 ? 11.094 -10.008 -2.031 1 98.62 87 ASN A C 1
ATOM 657 O O . ASN A 1 87 ? 10.273 -9.727 -2.906 1 98.62 87 ASN A O 1
ATOM 661 N N . TYR A 1 88 ? 10.945 -9.938 -0.736 1 98.88 88 TYR A N 1
ATOM 662 C CA . TYR A 1 88 ? 9.727 -9.336 -0.21 1 98.88 88 TYR A CA 1
ATOM 663 C C . TYR A 1 88 ? 9.938 -8.797 1.199 1 98.88 88 TYR A C 1
ATOM 665 O O . TYR A 1 88 ? 10.914 -9.164 1.865 1 98.88 88 TYR A O 1
ATOM 673 N N . THR A 1 89 ? 9.047 -7.859 1.647 1 98.69 89 THR A N 1
ATOM 674 C CA . THR A 1 89 ? 9.031 -7.363 3.02 1 98.69 89 THR A CA 1
ATOM 675 C C . THR A 1 89 ? 7.629 -7.457 3.611 1 98.69 89 THR A C 1
ATOM 677 O O . THR A 1 89 ? 6.637 -7.371 2.885 1 98.69 89 THR A O 1
ATOM 680 N N . ILE A 1 90 ? 7.527 -7.699 4.848 1 98.88 90 ILE A N 1
ATOM 681 C CA . ILE A 1 90 ? 6.32 -7.602 5.66 1 98.88 90 ILE A CA 1
ATOM 682 C C . ILE A 1 90 ? 6.543 -6.605 6.797 1 98.88 90 ILE A C 1
ATOM 684 O O . ILE A 1 90 ? 7.402 -6.82 7.656 1 98.88 90 ILE A O 1
ATOM 688 N N . ARG A 1 91 ? 5.742 -5.551 6.824 1 98.81 91 ARG A N 1
ATOM 689 C CA . ARG A 1 91 ? 5.961 -4.516 7.828 1 98.81 91 ARG A CA 1
ATOM 690 C C . ARG A 1 91 ? 4.641 -4.062 8.445 1 98.81 91 ARG A C 1
ATOM 692 O O . ARG A 1 91 ? 3.609 -4.039 7.766 1 98.81 91 ARG A O 1
ATOM 699 N N . PRO A 1 92 ? 4.707 -3.701 9.719 1 98.62 92 PRO A N 1
ATOM 700 C CA . PRO A 1 92 ? 3.498 -3.084 10.273 1 98.62 92 PRO A CA 1
ATOM 701 C C . PRO A 1 92 ? 3.152 -1.759 9.594 1 98.62 92 PRO A C 1
ATOM 703 O O . PRO A 1 92 ? 4.047 -1.046 9.133 1 98.62 92 PRO A O 1
ATOM 706 N N . TYR A 1 93 ? 1.966 -1.525 9.461 1 97.88 93 TYR A N 1
ATOM 707 C CA . TYR A 1 93 ? 1.389 -0.354 8.812 1 97.88 93 TYR A CA 1
ATOM 708 C C . TYR A 1 93 ? 0.506 0.426 9.773 1 97.88 93 TYR A C 1
ATOM 710 O O . TYR A 1 93 ? -0.515 -0.084 10.242 1 97.88 93 TYR A O 1
ATOM 718 N N . MET A 1 94 ? 0.91 1.576 10.172 1 97.5 94 MET A N 1
ATOM 719 C CA . MET A 1 94 ? 0.119 2.438 11.047 1 97.5 94 MET A CA 1
ATOM 720 C C . MET A 1 94 ? -0.792 3.35 10.234 1 97.5 94 MET A C 1
ATOM 722 O O . MET A 1 94 ? -0.389 4.445 9.836 1 97.5 94 MET A O 1
ATOM 726 N N . VAL A 1 95 ? -1.978 2.9 10.086 1 96.5 95 VAL A N 1
ATOM 727 C CA . VAL A 1 95 ? -2.939 3.582 9.227 1 96.5 95 VAL A CA 1
ATOM 728 C C . VAL A 1 95 ? -3.439 4.852 9.914 1 96.5 95 VAL A C 1
ATOM 730 O O . VAL A 1 95 ? -3.818 4.82 11.086 1 96.5 95 VAL A O 1
ATOM 733 N N . VAL A 1 96 ? -3.529 5.945 9.164 1 94.94 96 VAL A N 1
ATOM 734 C CA . VAL A 1 96 ? -3.932 7.227 9.734 1 94.94 96 VAL A CA 1
ATOM 735 C C . VAL A 1 96 ? -5.18 7.738 9.023 1 94.94 96 VAL A C 1
ATOM 737 O O . VAL A 1 96 ? -5.852 8.656 9.516 1 94.94 96 VAL A O 1
ATOM 740 N N . ALA A 1 97 ? -5.367 7.301 7.867 1 92.69 97 ALA A N 1
ATOM 741 C CA . ALA A 1 97 ? -6.547 7.684 7.098 1 92.69 97 ALA A CA 1
ATOM 742 C C . ALA A 1 97 ? -7.039 6.52 6.238 1 92.69 97 ALA A C 1
ATOM 744 O O . ALA A 1 97 ? -6.238 5.758 5.695 1 92.69 97 ALA A O 1
ATOM 745 N N . GLY A 1 98 ? -8.234 6.555 6.059 1 76.69 98 GLY A N 1
ATOM 746 C CA . GLY A 1 98 ? -8.836 5.484 5.277 1 76.69 98 GLY A CA 1
ATOM 747 C C . GLY A 1 98 ? -9.102 4.23 6.09 1 76.69 98 GLY A C 1
ATOM 748 O O . GLY A 1 98 ? -8.648 4.113 7.23 1 76.69 98 GLY A O 1
ATOM 749 N N . ASP A 1 99 ? -10.102 3.551 6.145 1 64.5 99 ASP A N 1
ATOM 750 C CA . ASP A 1 99 ? -10.523 2.268 6.699 1 64.5 99 ASP A CA 1
ATOM 751 C C . ASP A 1 99 ? -11.891 1.858 6.164 1 64.5 99 ASP A C 1
ATOM 753 O O . ASP A 1 99 ? -12.859 2.615 6.277 1 64.5 99 ASP A O 1
ATOM 757 N N . CYS A 1 100 ? -11.562 1.172 4.965 1 54.81 100 CYS A N 1
ATOM 758 C CA . CYS A 1 100 ? -12.82 0.651 4.426 1 54.81 100 CYS A CA 1
ATOM 759 C C . CYS A 1 100 ? -13.648 -0.013 5.516 1 54.81 100 CYS A C 1
ATOM 761 O O . CYS A 1 100 ? -13.211 -0.993 6.125 1 54.81 100 CYS A O 1
ATOM 763 N N . SER A 1 101 ? -13.93 0.775 6.645 1 46.91 101 SER A N 1
ATOM 764 C CA . SER A 1 101 ? -14.828 0.09 7.57 1 46.91 101 SER A CA 1
ATOM 765 C C . SER A 1 101 ? -16.047 -0.466 6.848 1 46.91 101 SER A C 1
ATOM 767 O O . SER A 1 101 ? -16.484 0.091 5.84 1 46.91 101 SER A O 1
ATOM 769 N N . MET B 1 1 ? -25.25 10.18 -22.844 1 20.61 1 MET B N 1
ATOM 770 C CA . MET B 1 1 ? -24.219 9.148 -22.719 1 20.61 1 MET B CA 1
ATOM 771 C C . MET B 1 1 ? -23.812 8.969 -21.266 1 20.61 1 MET B C 1
ATOM 773 O O . MET B 1 1 ? -23.438 9.93 -20.594 1 20.61 1 MET B O 1
ATOM 777 N N . ALA B 1 2 ? -24.469 8.203 -20.438 1 28.81 2 ALA B N 1
ATOM 778 C CA . ALA B 1 2 ? -24.141 8.016 -19.031 1 28.81 2 ALA B CA 1
ATOM 779 C C . ALA B 1 2 ? -22.625 8.016 -18.812 1 28.81 2 ALA B C 1
ATOM 781 O O . ALA B 1 2 ? -21.875 7.492 -19.641 1 28.81 2 ALA B O 1
ATOM 782 N N . ALA B 1 3 ? -22.047 8.977 -18.203 1 34.06 3 ALA B N 1
ATOM 783 C CA . ALA B 1 3 ? -20.625 8.812 -17.922 1 34.06 3 ALA B CA 1
ATOM 784 C C . ALA B 1 3 ? -20.281 7.352 -17.656 1 34.06 3 ALA B C 1
ATOM 786 O O . ALA B 1 3 ? -20.891 6.707 -16.797 1 34.06 3 ALA B O 1
ATOM 787 N N . ALA B 1 4 ? -20.203 6.477 -18.484 1 37.56 4 ALA B N 1
ATOM 788 C CA . ALA B 1 4 ? -19.844 5.066 -18.328 1 37.56 4 ALA B CA 1
ATOM 789 C C . ALA B 1 4 ? -19.203 4.805 -16.969 1 37.56 4 ALA B C 1
ATOM 791 O O . ALA B 1 4 ? -18.266 5.5 -16.562 1 37.56 4 ALA B O 1
ATOM 792 N N . ALA B 1 5 ? -19.891 4.531 -15.828 1 42.81 5 ALA B N 1
ATOM 793 C CA . ALA B 1 5 ? -19.5 4.215 -14.453 1 42.81 5 ALA B CA 1
ATOM 794 C C . ALA B 1 5 ? -18.078 3.666 -14.391 1 42.81 5 ALA B C 1
ATOM 796 O O . ALA B 1 5 ? -17.844 2.51 -14.742 1 42.81 5 ALA B O 1
ATOM 797 N N . GLY B 1 6 ? -17.109 4.25 -14.984 1 54.78 6 GLY B N 1
ATOM 798 C CA . GLY B 1 6 ? -15.75 3.881 -15.312 1 54.78 6 GLY B CA 1
ATOM 799 C C . GLY B 1 6 ? -15.008 3.219 -14.164 1 54.78 6 GLY B C 1
ATOM 800 O O . GLY B 1 6 ? -15.359 3.414 -13 1 54.78 6 GLY B O 1
ATOM 801 N N . SER B 1 7 ? -14.391 2.047 -14.359 1 80.44 7 SER B N 1
ATOM 802 C CA . SER B 1 7 ? -13.656 1.291 -13.352 1 80.44 7 SER B CA 1
ATOM 803 C C . SER B 1 7 ? -12.672 2.182 -12.594 1 80.44 7 SER B C 1
ATOM 805 O O . SER B 1 7 ? -12.164 3.16 -13.148 1 80.44 7 SER B O 1
ATOM 807 N N . ASN B 1 8 ? -12.703 2.104 -11.305 1 91.88 8 ASN B N 1
ATOM 808 C CA . ASN B 1 8 ? -11.797 2.896 -10.484 1 91.88 8 ASN B CA 1
ATOM 809 C C . ASN B 1 8 ? -10.344 2.715 -10.922 1 91.88 8 ASN B C 1
ATOM 811 O O . ASN B 1 8 ? -9.938 1.608 -11.273 1 91.88 8 ASN B O 1
ATOM 815 N N . SER B 1 9 ? -9.672 3.867 -11.039 1 96.31 9 SER B N 1
ATOM 816 C C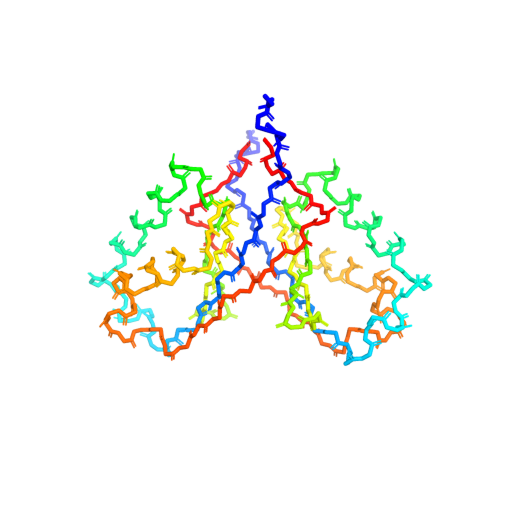A . SER B 1 9 ? -8.219 3.812 -11.148 1 96.31 9 SER B CA 1
ATOM 817 C C . SER B 1 9 ? -7.555 4.023 -9.789 1 96.31 9 SER B C 1
ATOM 819 O O . SER B 1 9 ? -8.109 4.691 -8.922 1 96.31 9 SER B O 1
ATOM 821 N N . TYR B 1 10 ? -6.398 3.488 -9.656 1 97.19 10 TYR B N 1
ATOM 822 C CA . TYR B 1 10 ? -5.691 3.615 -8.391 1 97.19 10 TYR B CA 1
ATOM 823 C C . TYR B 1 10 ? -4.227 3.98 -8.609 1 97.19 10 TYR B C 1
ATOM 825 O O . TYR B 1 10 ? -3.621 3.561 -9.602 1 97.19 10 TYR B O 1
ATOM 833 N N . HIS B 1 11 ? -3.676 4.734 -7.727 1 98.75 11 HIS B N 1
ATOM 834 C CA . HIS B 1 11 ? -2.252 5.039 -7.641 1 98.75 11 HIS B CA 1
ATOM 835 C C . HIS B 1 11 ? -1.73 4.844 -6.223 1 98.75 11 HIS B C 1
ATOM 837 O O . HIS B 1 11 ? -2.459 5.066 -5.254 1 98.75 11 HIS B O 1
ATOM 843 N N . VAL B 1 12 ? -0.461 4.449 -6.18 1 98.81 12 VAL B N 1
ATOM 844 C CA . VAL B 1 12 ? 0.239 4.359 -4.902 1 98.81 12 VAL B CA 1
ATOM 845 C C . VAL B 1 12 ? 1.318 5.438 -4.828 1 98.81 12 VAL B C 1
ATOM 847 O O . VAL B 1 12 ? 2.127 5.578 -5.75 1 98.81 12 VAL B O 1
ATOM 850 N N . LEU B 1 13 ? 1.242 6.238 -3.809 1 98.94 13 LEU B N 1
ATOM 851 C CA . LEU B 1 13 ? 2.32 7.137 -3.406 1 98.94 13 LEU B CA 1
ATOM 852 C C . LEU B 1 13 ? 3.137 6.527 -2.27 1 98.94 13 LEU B C 1
ATOM 854 O O . LEU B 1 13 ? 2.584 6.152 -1.234 1 98.94 13 LEU B O 1
ATOM 858 N N . GLN B 1 14 ? 4.438 6.371 -2.512 1 98.94 14 GLN B N 1
ATOM 859 C CA . GLN B 1 14 ? 5.324 5.883 -1.462 1 98.94 14 GLN B CA 1
ATOM 860 C C . GLN B 1 14 ? 6.359 6.941 -1.08 1 98.94 14 GLN B C 1
ATOM 862 O O . GLN B 1 14 ? 7.094 7.438 -1.938 1 98.94 14 GLN B O 1
ATOM 867 N N . TYR B 1 15 ? 6.395 7.293 0.227 1 98.94 15 TYR B N 1
ATOM 868 C CA . TYR B 1 15 ? 7.383 8.211 0.778 1 98.94 15 TYR B CA 1
ATOM 869 C C . TYR B 1 15 ? 8.57 7.457 1.351 1 98.94 15 TYR B C 1
ATOM 871 O O . TYR B 1 15 ? 8.414 6.395 1.955 1 98.94 15 TYR B O 1
ATOM 879 N N . ALA B 1 16 ? 9.742 7.977 1.167 1 98.88 16 ALA B N 1
ATOM 880 C CA . ALA B 1 16 ? 10.898 7.684 2.004 1 98.88 16 ALA B CA 1
ATOM 881 C C . ALA B 1 16 ? 11.195 8.836 2.961 1 98.88 16 ALA B C 1
ATOM 883 O O . ALA B 1 16 ? 11.258 9.992 2.547 1 98.88 16 ALA B O 1
ATOM 884 N N . TYR B 1 17 ? 11.391 8.492 4.227 1 98.81 17 TYR B N 1
ATOM 885 C CA . TYR B 1 17 ? 11.625 9.523 5.227 1 98.81 17 TYR B CA 1
ATOM 886 C C . TYR B 1 17 ? 13.109 9.672 5.527 1 98.81 17 TYR B C 1
ATOM 888 O O . TYR B 1 17 ? 13.883 8.734 5.316 1 98.81 17 TYR B O 1
ATOM 896 N N . VAL B 1 18 ? 13.414 10.828 6.031 1 98.75 18 VAL B N 1
ATOM 897 C CA . VAL B 1 18 ? 14.742 11.031 6.59 1 98.75 18 VAL B CA 1
ATOM 898 C C . VAL B 1 18 ? 14.938 10.133 7.809 1 98.75 18 VAL B C 1
ATOM 900 O O . VAL B 1 18 ? 13.961 9.766 8.477 1 98.75 18 VAL B O 1
ATOM 903 N N . PRO B 1 19 ? 16.203 9.781 8.109 1 97.81 19 PRO B N 1
ATOM 904 C CA . PRO B 1 19 ? 16.453 8.844 9.203 1 97.81 19 PRO B CA 1
ATOM 905 C C . PRO B 1 19 ? 15.953 9.367 10.555 1 97.81 19 PRO B C 1
ATOM 907 O O . PRO B 1 19 ? 15.602 8.578 11.43 1 97.81 19 PRO B O 1
ATOM 910 N N . ASP B 1 20 ? 15.938 10.656 10.805 1 97.88 20 ASP B N 1
ATOM 911 C CA . ASP B 1 20 ? 15.531 11.242 12.078 1 97.88 20 ASP B CA 1
ATOM 912 C C . ASP B 1 20 ? 14.117 11.805 12 1 97.88 20 ASP B C 1
ATOM 914 O O . ASP B 1 20 ? 13.828 12.852 12.586 1 97.88 20 ASP B O 1
ATOM 918 N N . ILE B 1 21 ? 13.289 11.109 11.297 1 98.62 21 ILE B N 1
ATOM 919 C CA . ILE B 1 21 ? 11.922 11.562 11.047 1 98.62 21 ILE B CA 1
ATOM 920 C C . ILE B 1 21 ? 11.188 11.773 12.367 1 98.62 21 ILE B C 1
ATOM 922 O O . ILE B 1 21 ? 10.453 12.742 12.531 1 98.62 21 ILE B O 1
ATOM 926 N N . LEU B 1 22 ? 11.344 10.875 13.281 1 98.19 22 LEU B N 1
ATOM 927 C CA . LEU B 1 22 ? 10.602 10.93 14.531 1 98.19 22 LEU B CA 1
ATOM 928 C C . LEU B 1 22 ? 10.984 12.172 15.328 1 98.19 22 LEU B C 1
ATOM 930 O O . LEU B 1 22 ? 10.148 12.742 16.031 1 98.19 22 LEU B O 1
ATOM 934 N N . GLU B 1 23 ? 12.094 12.641 15.172 1 98.12 23 GLU B N 1
ATOM 935 C CA . GLU B 1 23 ? 12.578 13.828 15.859 1 98.12 23 GLU B CA 1
ATOM 936 C C . GLU B 1 23 ? 12.133 15.102 15.141 1 98.12 23 GLU B C 1
ATOM 938 O O . GLU B 1 23 ? 11.961 16.141 15.773 1 98.12 23 GLU B O 1
ATOM 943 N N . LYS B 1 24 ? 11.984 14.961 13.844 1 98.5 24 LYS B N 1
ATOM 944 C CA . LYS B 1 24 ? 11.852 16.156 13.031 1 98.5 24 LYS B CA 1
ATOM 945 C C . LYS B 1 24 ? 10.398 16.422 12.648 1 98.5 24 LYS B C 1
ATOM 947 O O . LYS B 1 24 ? 10.031 17.547 12.297 1 98.5 24 LYS B O 1
ATOM 952 N N 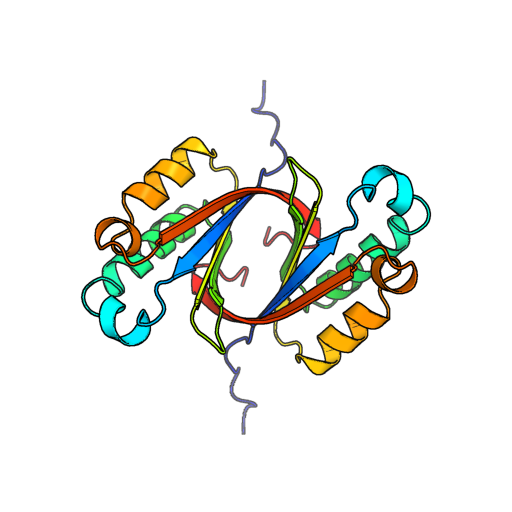. ARG B 1 25 ? 9.578 15.469 12.727 1 98.56 25 ARG B N 1
ATOM 953 C CA . ARG B 1 25 ? 8.258 15.586 12.102 1 98.56 25 ARG B CA 1
ATOM 954 C C . ARG B 1 25 ? 7.301 16.375 12.992 1 98.56 25 ARG B C 1
ATOM 956 O O . ARG B 1 25 ? 6.285 16.891 12.523 1 98.56 25 ARG B O 1
ATOM 963 N N . GLY B 1 26 ? 7.547 16.578 14.219 1 98.31 26 GLY B N 1
ATOM 964 C CA . GLY B 1 26 ? 6.633 17.125 15.203 1 98.31 26 GLY B CA 1
ATOM 965 C C . GLY B 1 26 ? 5.906 18.359 14.711 1 98.31 26 GLY B C 1
ATOM 966 O O . GLY B 1 26 ? 4.676 18.391 14.656 1 98.31 26 GLY B O 1
ATOM 967 N N . PRO B 1 27 ? 6.586 19.406 14.32 1 98.56 27 PRO B N 1
ATOM 968 C CA . PRO B 1 27 ? 5.973 20.672 13.914 1 98.56 27 PRO B CA 1
ATOM 969 C C . PRO B 1 27 ? 5.09 20.531 12.672 1 98.56 27 PRO B C 1
ATOM 971 O O . PRO B 1 27 ? 4.289 21.422 12.375 1 98.56 27 PRO B O 1
ATOM 974 N N . HIS B 1 28 ? 5.223 19.469 11.945 1 98.75 28 HIS B N 1
ATOM 975 C CA . HIS B 1 28 ? 4.605 19.344 10.625 1 98.75 28 HIS B CA 1
ATOM 976 C C . HIS B 1 28 ? 3.541 18.25 10.617 1 98.75 28 HIS B C 1
ATOM 978 O O . HIS B 1 28 ? 2.771 18.125 9.664 1 98.75 28 HIS B O 1
ATOM 984 N N . ARG B 1 29 ? 3.496 17.453 11.641 1 98.44 29 ARG B N 1
ATOM 985 C CA . ARG B 1 29 ? 2.768 16.188 11.633 1 98.44 29 ARG B CA 1
ATOM 986 C C . ARG B 1 29 ? 1.265 16.422 11.516 1 98.44 29 ARG B C 1
ATOM 988 O O . ARG B 1 29 ? 0.592 15.781 10.719 1 98.44 29 ARG B O 1
ATOM 995 N N . GLU B 1 30 ? 0.738 17.328 12.328 1 98.25 30 GLU B N 1
ATOM 996 C CA . GLU B 1 30 ? -0.7 17.578 12.312 1 98.25 30 GLU B CA 1
ATOM 997 C C . GLU B 1 30 ? -1.176 17.969 10.914 1 98.25 30 GLU B C 1
ATOM 999 O O . GLU B 1 30 ? -2.182 17.453 10.43 1 98.25 30 GLU B O 1
ATOM 1004 N N . GLN B 1 31 ? -0.51 18.875 10.297 1 98.44 31 GLN B N 1
ATOM 1005 C CA . GLN B 1 31 ? -0.887 19.312 8.961 1 98.44 31 GLN B CA 1
ATOM 1006 C C . GLN B 1 31 ? -0.708 18.203 7.934 1 98.44 31 GLN B C 1
ATOM 1008 O O . GLN B 1 31 ? -1.505 18.078 7 1 98.44 31 GLN B O 1
ATOM 1013 N N . HIS B 1 32 ? 0.407 17.438 8.062 1 98.62 32 HIS B N 1
ATOM 1014 C CA . HIS B 1 32 ? 0.619 16.266 7.219 1 98.62 32 HIS B CA 1
ATOM 1015 C C . HIS B 1 32 ? -0.558 15.297 7.305 1 98.62 32 HIS B C 1
ATOM 1017 O O . HIS B 1 32 ? -1.098 14.875 6.277 1 98.62 32 HIS B O 1
ATOM 1023 N N . LEU B 1 33 ? -0.98 15.023 8.492 1 98.12 33 LEU B N 1
ATOM 1024 C CA . LEU B 1 33 ? -2.094 14.102 8.711 1 98.12 33 LEU B CA 1
ATOM 1025 C C . LEU B 1 33 ? -3.4 14.703 8.195 1 98.12 33 LEU B C 1
ATOM 1027 O O . LEU B 1 33 ? -4.238 13.992 7.645 1 98.12 33 LEU B O 1
ATOM 1031 N N . ALA B 1 34 ? -3.637 15.984 8.375 1 97.88 34 ALA B N 1
ATOM 1032 C CA . ALA B 1 34 ? -4.844 16.656 7.91 1 97.88 34 ALA B CA 1
ATOM 1033 C C . ALA B 1 34 ? -4.973 16.562 6.395 1 97.88 34 ALA B C 1
ATOM 1035 O O . ALA B 1 34 ? -6.082 16.469 5.867 1 97.88 34 ALA B O 1
ATOM 1036 N N . GLY B 1 35 ? -3.855 16.688 5.703 1 97.75 35 GLY B N 1
ATOM 1037 C CA . GLY B 1 35 ? -3.879 16.516 4.262 1 97.75 35 GLY B CA 1
ATOM 1038 C C . GLY B 1 35 ? -4.426 15.18 3.822 1 97.75 35 GLY B C 1
ATOM 1039 O O . GLY B 1 35 ? -5.277 15.109 2.934 1 97.75 35 GLY B O 1
ATOM 1040 N N . ALA B 1 36 ? -3.91 14.133 4.426 1 97.44 36 ALA B N 1
ATOM 1041 C CA . ALA B 1 36 ? -4.391 12.789 4.113 1 97.44 36 ALA B CA 1
ATOM 1042 C C . ALA B 1 36 ? -5.875 12.648 4.441 1 97.44 36 ALA B C 1
ATOM 1044 O O . ALA B 1 36 ? -6.641 12.086 3.658 1 97.44 36 ALA B O 1
ATOM 1045 N N . SER B 1 37 ? -6.262 13.172 5.566 1 96.81 37 SER B N 1
ATOM 1046 C CA . SER B 1 37 ? -7.652 13.094 6.004 1 96.81 37 SER B CA 1
ATOM 1047 C C . SER B 1 37 ? -8.578 13.805 5.02 1 96.81 37 SER B C 1
ATOM 1049 O O . SER B 1 37 ? -9.672 13.312 4.727 1 96.81 37 SER B O 1
ATOM 1051 N N . LYS B 1 38 ? -8.188 14.93 4.598 1 97.06 38 LYS B N 1
ATOM 1052 C CA . LYS B 1 38 ? -8.984 15.68 3.631 1 97.06 38 LYS B CA 1
ATOM 1053 C C . LYS B 1 38 ? -9.219 14.859 2.365 1 97.06 38 LYS B C 1
ATOM 1055 O O . LYS B 1 38 ? -10.336 14.836 1.837 1 97.06 38 LYS B O 1
ATOM 1060 N N . MET B 1 39 ? -8.211 14.25 1.866 1 96.81 39 MET B N 1
ATOM 1061 C CA . MET B 1 39 ? -8.336 13.43 0.666 1 96.81 39 MET B CA 1
ATOM 1062 C C . MET B 1 39 ? -9.242 12.227 0.921 1 96.81 39 MET B C 1
ATOM 1064 O O . MET B 1 39 ? -10 11.812 0.037 1 96.81 39 MET B O 1
ATOM 1068 N N . ALA B 1 40 ? -9.102 11.648 2.078 1 96.25 40 ALA B N 1
ATOM 1069 C CA . ALA B 1 40 ? -9.961 10.531 2.447 1 96.25 40 ALA B CA 1
ATOM 1070 C C . ALA B 1 40 ? -11.43 10.961 2.51 1 96.25 40 ALA B C 1
ATOM 1072 O O . ALA B 1 40 ? -12.312 10.266 2 1 96.25 40 ALA B O 1
ATOM 1073 N N . ASP B 1 41 ? -11.711 12.078 3.078 1 94.56 41 ASP B N 1
ATOM 1074 C CA . ASP B 1 41 ? -13.062 12.617 3.209 1 94.56 41 ASP B CA 1
ATOM 1075 C C . ASP B 1 41 ? -13.68 12.883 1.84 1 94.56 41 ASP B C 1
ATOM 1077 O O . ASP B 1 41 ? -14.898 12.773 1.672 1 94.56 41 ASP B O 1
ATOM 1081 N N . ALA B 1 42 ? -12.859 13.172 0.902 1 95.44 42 ALA B N 1
ATOM 1082 C CA . ALA B 1 42 ? -13.312 13.445 -0.459 1 95.44 42 ALA B CA 1
ATOM 1083 C C . ALA B 1 42 ? -13.406 12.156 -1.273 1 95.44 42 ALA B C 1
ATOM 1085 O O . ALA B 1 42 ? -13.617 12.195 -2.486 1 95.44 42 ALA B O 1
ATOM 1086 N N . ASN B 1 43 ? -13.094 11.031 -0.695 1 93.5 43 ASN B N 1
ATOM 1087 C CA . ASN B 1 43 ? -13.133 9.711 -1.315 1 93.5 43 ASN B CA 1
ATOM 1088 C C . ASN B 1 43 ? -12.062 9.562 -2.387 1 93.5 43 ASN B C 1
ATOM 1090 O O . ASN B 1 43 ? -12.242 8.828 -3.359 1 93.5 43 ASN B O 1
ATOM 1094 N N . LYS B 1 44 ? -10.992 10.242 -2.242 1 96.44 44 LYS B N 1
ATOM 1095 C CA . LYS B 1 44 ? -9.875 10.219 -3.186 1 96.44 44 LYS B CA 1
ATOM 1096 C C . LYS B 1 44 ? -8.711 9.414 -2.633 1 96.44 44 LYS B C 1
ATOM 1098 O O . LYS B 1 44 ? -7.766 9.094 -3.363 1 96.44 44 LYS B O 1
ATOM 1103 N N . LEU B 1 45 ? -8.766 9.148 -1.389 1 96.5 45 LEU B N 1
ATOM 1104 C CA . LEU B 1 45 ? -7.754 8.359 -0.687 1 96.5 45 LEU B CA 1
ATOM 1105 C C . LEU B 1 45 ? -8.383 7.133 -0.032 1 96.5 45 LEU B C 1
ATOM 1107 O O . LEU B 1 45 ? -9.258 7.262 0.827 1 96.5 45 LEU B O 1
ATOM 1111 N N . VAL B 1 46 ? -7.938 6.031 -0.482 1 95.38 46 VAL B N 1
ATOM 1112 C CA . VAL B 1 46 ? -8.469 4.773 0.032 1 95.38 46 VAL B CA 1
ATOM 1113 C C . VAL B 1 46 ? -7.875 4.488 1.41 1 95.38 46 VAL B C 1
ATOM 1115 O O . VAL B 1 46 ? -8.594 4.094 2.332 1 95.38 46 VAL B O 1
ATOM 1118 N N . MET B 1 47 ? -6.574 4.695 1.516 1 95.88 47 MET B N 1
ATOM 1119 C CA . MET B 1 47 ? -5.832 4.383 2.734 1 95.88 47 MET B CA 1
ATOM 1120 C C . MET B 1 47 ? -4.477 5.078 2.738 1 95.88 47 MET B C 1
ATOM 1122 O O . MET B 1 47 ? -3.871 5.273 1.682 1 95.88 47 MET B O 1
ATOM 1126 N N . ALA B 1 48 ? -4.066 5.418 3.9 1 97.81 48 ALA B N 1
ATOM 1127 C CA . ALA B 1 48 ? -2.74 5.992 4.102 1 97.81 48 ALA B CA 1
ATOM 1128 C C . ALA B 1 48 ? -2.186 5.621 5.477 1 97.81 48 ALA B C 1
ATOM 1130 O O . ALA B 1 48 ? -2.924 5.59 6.461 1 97.81 48 ALA B O 1
ATOM 1131 N N . GLY B 1 49 ? -0.885 5.426 5.523 1 97.94 49 GLY B N 1
ATOM 1132 C CA . GLY B 1 49 ? -0.232 5.066 6.773 1 97.94 49 GLY B CA 1
ATOM 1133 C C . GLY B 1 49 ? 1.282 5.078 6.68 1 97.94 49 GLY B C 1
ATOM 1134 O O . GLY B 1 49 ? 1.841 5.25 5.594 1 97.94 49 GLY B O 1
ATOM 1135 N N . ALA B 1 50 ? 1.838 4.961 7.824 1 98.62 50 ALA B N 1
ATOM 1136 C CA . ALA B 1 50 ? 3.293 4.883 7.934 1 98.62 50 ALA B CA 1
ATOM 1137 C C . ALA B 1 50 ? 3.75 3.436 8.102 1 98.62 50 ALA B C 1
ATOM 1139 O O . ALA B 1 50 ? 3.105 2.65 8.797 1 98.62 50 ALA B O 1
ATOM 1140 N N . LEU B 1 51 ? 4.875 3.105 7.371 1 98.69 51 LEU B N 1
ATOM 1141 C CA . LEU B 1 51 ? 5.57 1.861 7.684 1 98.69 51 LEU B CA 1
ATOM 1142 C C . LEU B 1 51 ? 6.391 2.004 8.961 1 98.69 51 LEU B C 1
ATOM 1144 O O . LEU B 1 51 ? 7.059 3.02 9.164 1 98.69 51 LEU B O 1
ATOM 1148 N N . THR B 1 52 ? 6.312 0.955 9.852 1 97.12 52 THR B N 1
ATOM 1149 C CA . THR B 1 52 ? 7.035 1.053 11.109 1 97.12 52 THR B CA 1
ATOM 1150 C C . THR B 1 52 ? 8.023 -0.1 11.258 1 97.12 52 THR B C 1
ATOM 1152 O O . THR B 1 52 ? 8.188 -0.909 10.344 1 97.12 52 THR B O 1
ATOM 1155 N N . ASP B 1 53 ? 8.859 -0.008 12.273 1 94.69 53 ASP B N 1
ATOM 1156 C CA . ASP B 1 53 ? 9.906 -0.96 12.617 1 94.69 53 ASP B CA 1
ATOM 1157 C C . ASP B 1 53 ? 10.953 -1.05 11.508 1 94.69 53 ASP B C 1
ATOM 1159 O O . ASP B 1 53 ? 11.297 -2.146 11.062 1 94.69 53 ASP B O 1
ATOM 1163 N N . PRO B 1 54 ? 11.461 -0.037 11.023 1 97.19 54 PRO B N 1
ATOM 1164 C CA . PRO B 1 54 ? 11.438 1.316 11.578 1 97.19 54 PRO B CA 1
ATOM 1165 C C . PRO B 1 54 ? 10.445 2.232 10.859 1 97.19 54 PRO B C 1
ATOM 1167 O O . PRO B 1 54 ? 9.844 1.83 9.867 1 97.19 54 PRO B O 1
ATOM 1170 N N . VAL B 1 55 ? 10.273 3.41 11.414 1 98.31 55 VAL B N 1
ATOM 1171 C CA . VAL B 1 55 ? 9.492 4.438 10.734 1 98.31 55 VAL B CA 1
ATOM 1172 C C . VAL B 1 55 ? 10.352 5.113 9.664 1 98.31 55 VAL B C 1
ATOM 1174 O O . VAL B 1 55 ? 11.086 6.059 9.953 1 98.31 55 VAL B O 1
ATOM 1177 N N . ASP B 1 56 ? 10.289 4.613 8.469 1 98.62 56 ASP B N 1
ATOM 1178 C CA . ASP B 1 56 ? 11.188 5.148 7.449 1 98.62 56 ASP B CA 1
ATOM 1179 C C . ASP B 1 56 ? 10.438 5.406 6.145 1 98.62 56 ASP B C 1
ATOM 1181 O O . ASP B 1 56 ? 11.055 5.727 5.125 1 98.62 56 ASP B O 1
ATOM 1185 N N . GLY B 1 57 ? 9.094 5.285 6.105 1 98.62 57 GLY B N 1
ATOM 1186 C CA . GLY B 1 57 ? 8.328 5.531 4.891 1 98.62 57 GLY B CA 1
ATOM 1187 C C . GLY B 1 57 ? 6.832 5.5 5.117 1 98.62 57 GLY B C 1
ATOM 1188 O O . GLY B 1 57 ? 6.371 5.27 6.238 1 98.62 57 GLY B O 1
ATOM 1189 N N . ALA B 1 58 ? 6.121 5.824 4.102 1 98.88 58 ALA B N 1
ATOM 1190 C CA . ALA B 1 58 ? 4.66 5.828 4.113 1 98.88 58 ALA B CA 1
ATOM 1191 C C . ALA B 1 58 ? 4.098 5.359 2.775 1 98.88 58 ALA B C 1
ATOM 1193 O O . ALA B 1 58 ? 4.77 5.457 1.744 1 98.88 58 ALA B O 1
ATOM 1194 N N . ILE B 1 59 ? 2.945 4.812 2.859 1 98.75 59 ILE B N 1
ATOM 1195 C CA . ILE B 1 59 ? 2.213 4.379 1.676 1 98.75 59 ILE B CA 1
ATOM 1196 C C . ILE B 1 59 ? 0.826 5.016 1.665 1 98.75 59 ILE B C 1
ATOM 1198 O O . ILE B 1 59 ? 0.114 4.988 2.672 1 98.75 59 ILE B O 1
ATOM 1202 N N . PHE B 1 60 ? 0.492 5.668 0.57 1 98.62 60 PHE B N 1
ATOM 1203 C CA . PHE B 1 60 ? -0.83 6.207 0.27 1 98.62 60 PHE B CA 1
ATOM 1204 C C . PHE B 1 60 ? -1.431 5.516 -0.95 1 98.62 60 PHE B C 1
ATOM 1206 O O . PHE B 1 60 ? -0.748 5.32 -1.958 1 98.62 60 PHE B O 1
ATOM 1213 N N . ILE B 1 61 ? -2.65 5.156 -0.859 1 98.12 61 ILE B N 1
ATOM 1214 C CA . ILE B 1 61 ? -3.361 4.602 -2.006 1 98.12 61 ILE B CA 1
ATOM 1215 C C . ILE B 1 61 ? -4.5 5.535 -2.406 1 98.12 61 ILE B C 1
ATOM 1217 O O . ILE B 1 61 ? -5.469 5.699 -1.66 1 98.12 61 ILE B O 1
ATOM 1221 N N . PHE B 1 62 ? -4.379 6.07 -3.594 1 97.38 62 PHE B N 1
ATOM 1222 C CA . PHE B 1 62 ? -5.359 7.008 -4.125 1 97.38 62 PHE B CA 1
ATOM 1223 C C . PHE B 1 62 ? -6.305 6.309 -5.094 1 97.38 62 PHE B C 1
ATOM 1225 O O . PHE B 1 62 ? -5.91 5.371 -5.789 1 97.38 62 PHE B O 1
ATOM 1232 N N . ARG B 1 63 ? -7.512 6.816 -5.113 1 96.38 63 ARG B N 1
ATOM 1233 C CA . ARG B 1 63 ? -8.539 6.344 -6.043 1 96.38 63 ARG B CA 1
ATOM 1234 C C . ARG B 1 63 ? -9.055 7.484 -6.91 1 96.38 63 ARG B C 1
ATOM 1236 O O . ARG B 1 63 ? -9.477 8.523 -6.391 1 96.38 63 ARG B O 1
ATOM 1243 N N . ASN B 1 64 ? -9.031 7.223 -8.172 1 96.88 64 ASN B N 1
ATOM 1244 C CA . ASN B 1 64 ? -9.586 8.156 -9.148 1 96.88 64 ASN B CA 1
ATOM 1245 C C . ASN B 1 64 ? -8.969 9.539 -9.016 1 96.88 64 ASN B C 1
ATOM 1247 O O . ASN B 1 64 ? -9.68 10.547 -9.039 1 96.88 64 ASN B O 1
ATOM 1251 N N . VAL B 1 65 ? -7.75 9.578 -8.781 1 98 65 VAL B N 1
ATOM 1252 C CA . VAL B 1 65 ? -6.93 10.789 -8.727 1 98 65 VAL B CA 1
ATOM 1253 C C . VAL B 1 65 ? -5.789 10.68 -9.734 1 98 65 VAL B C 1
ATOM 1255 O O . VAL B 1 65 ? -5.121 9.648 -9.82 1 98 65 VAL B O 1
ATOM 1258 N N . SER B 1 66 ? -5.605 11.68 -10.477 1 98.19 66 SER B N 1
ATOM 1259 C CA . SER B 1 66 ? -4.543 11.656 -11.477 1 98.19 66 SER B CA 1
ATOM 1260 C C . SER B 1 66 ? -3.166 11.75 -10.828 1 98.19 66 SER B C 1
ATOM 1262 O O . SER B 1 66 ? -3.035 12.25 -9.703 1 98.19 66 SER B O 1
ATOM 1264 N N . LYS B 1 67 ? -2.207 11.242 -11.586 1 98.31 67 LYS B N 1
ATOM 1265 C CA . LYS B 1 67 ? -0.833 11.359 -11.109 1 98.31 67 LYS B CA 1
ATOM 1266 C C . LYS B 1 67 ? -0.466 12.82 -10.844 1 98.31 67 LYS B C 1
ATOM 1268 O O . LYS B 1 67 ? 0.225 13.125 -9.867 1 98.31 67 LYS B O 1
ATOM 1273 N N . ASP B 1 68 ? -0.882 13.75 -11.719 1 98.56 68 ASP B N 1
ATOM 1274 C CA . ASP B 1 68 ? -0.595 15.172 -11.57 1 98.56 68 ASP B CA 1
ATOM 1275 C C . ASP B 1 68 ? -1.196 15.719 -10.273 1 98.56 68 ASP B C 1
ATOM 1277 O O . ASP B 1 68 ? -0.557 16.5 -9.57 1 98.56 68 ASP B O 1
ATOM 1281 N N . ASP B 1 69 ? -2.41 15.344 -9.977 1 98.62 69 ASP B N 1
ATOM 1282 C CA . ASP B 1 69 ? -3.057 15.797 -8.742 1 98.62 69 ASP B CA 1
ATOM 1283 C C . ASP B 1 69 ? -2.338 15.242 -7.516 1 98.62 69 ASP B C 1
ATOM 1285 O O . ASP B 1 69 ? -2.227 15.93 -6.496 1 98.62 69 ASP B O 1
ATOM 1289 N N . ILE B 1 70 ? -1.837 14.008 -7.602 1 98.88 70 ILE B N 1
ATOM 1290 C CA . ILE B 1 70 ? -1.079 13.422 -6.5 1 98.88 70 ILE B CA 1
ATOM 1291 C C . ILE B 1 70 ? 0.244 14.164 -6.336 1 98.88 70 ILE B C 1
ATOM 1293 O O . ILE B 1 70 ? 0.692 14.406 -5.211 1 98.88 70 ILE B O 1
ATOM 1297 N N . GLU B 1 71 ? 0.833 14.531 -7.496 1 98.81 71 GLU B N 1
ATOM 1298 C CA . GLU B 1 71 ? 2.043 15.344 -7.438 1 98.81 71 GLU B CA 1
ATOM 1299 C C . GLU B 1 71 ? 1.791 16.656 -6.707 1 98.81 71 GLU B C 1
ATOM 1301 O O . GLU B 1 71 ? 2.615 17.094 -5.902 1 98.81 71 GLU B O 1
ATOM 1306 N N . GLN B 1 72 ? 0.686 17.281 -6.969 1 98.75 72 GLN B N 1
ATOM 1307 C CA . GLN B 1 72 ? 0.327 18.516 -6.27 1 98.75 72 GLN B CA 1
ATOM 1308 C C . GLN B 1 72 ? 0.13 18.266 -4.777 1 98.75 72 GLN B C 1
ATOM 1310 O O . GLN B 1 72 ? 0.565 19.062 -3.945 1 98.75 72 GLN B O 1
ATOM 1315 N N . PHE B 1 73 ? -0.527 17.188 -4.461 1 9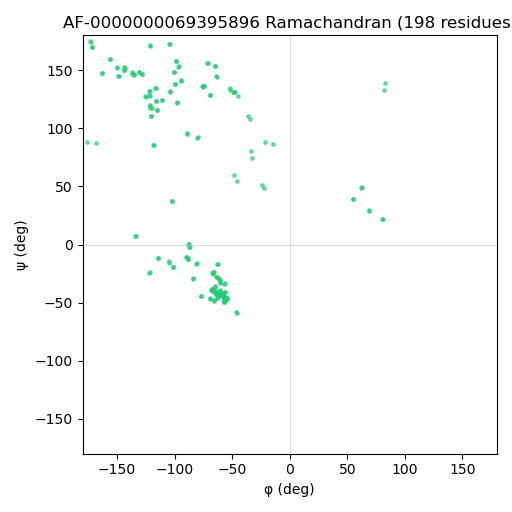8.81 73 PHE B N 1
ATOM 1316 C CA . PHE B 1 73 ? -0.686 16.766 -3.07 1 98.81 73 PHE B CA 1
ATOM 1317 C C . PHE B 1 73 ? 0.67 16.641 -2.385 1 98.81 73 PHE B C 1
ATOM 1319 O O . PHE B 1 73 ? 0.857 17.125 -1.27 1 98.81 73 PHE B O 1
ATOM 1326 N N . VAL B 1 74 ? 1.653 16 -3.037 1 98.88 74 VAL B N 1
ATOM 1327 C CA . VAL B 1 74 ? 2.992 15.766 -2.508 1 98.88 74 VAL B CA 1
ATOM 1328 C C . VAL B 1 74 ? 3.701 17.094 -2.281 1 98.88 74 VAL B C 1
ATOM 1330 O O . VAL B 1 74 ? 4.27 17.328 -1.211 1 98.88 74 VAL B O 1
ATOM 1333 N N . GLN B 1 75 ? 3.611 17.984 -3.277 1 98.62 75 GLN B N 1
ATOM 1334 C CA . GLN B 1 75 ? 4.312 19.266 -3.209 1 98.62 75 GLN B CA 1
ATOM 1335 C C . GLN B 1 75 ? 3.738 20.141 -2.105 1 98.62 75 GLN B C 1
ATOM 1337 O O . GLN B 1 75 ? 4.445 20.984 -1.541 1 98.62 75 GLN B O 1
ATOM 1342 N N . ALA B 1 76 ? 2.508 19.938 -1.75 1 98.69 76 ALA B N 1
ATOM 1343 C CA . ALA B 1 76 ? 1.835 20.719 -0.726 1 98.69 76 ALA B CA 1
ATOM 1344 C C . ALA B 1 76 ? 2.049 20.125 0.662 1 98.69 76 ALA B C 1
ATOM 1346 O O . ALA B 1 76 ? 1.755 20.766 1.673 1 98.69 76 ALA B O 1
ATOM 1347 N N . ASP B 1 77 ? 2.539 18.953 0.774 1 98.81 77 ASP B N 1
ATOM 1348 C CA . ASP B 1 77 ? 2.676 18.25 2.039 1 98.81 77 ASP B CA 1
ATOM 1349 C C . ASP B 1 77 ? 3.74 18.891 2.924 1 98.81 77 ASP B C 1
ATOM 1351 O O . ASP B 1 77 ? 4.891 19.047 2.508 1 98.81 77 ASP B O 1
ATOM 1355 N N . PRO B 1 78 ? 3.43 19.203 4.164 1 98.81 78 PRO B N 1
ATOM 1356 C CA . PRO B 1 78 ? 4.383 19.828 5.09 1 98.81 78 PRO B CA 1
ATOM 1357 C C . PRO B 1 78 ? 5.66 19 5.258 1 98.81 78 PRO B C 1
ATOM 1359 O O . PRO B 1 78 ? 6.734 19.562 5.469 1 98.81 78 PRO B O 1
ATOM 1362 N N . TYR B 1 79 ? 5.645 17.609 5.207 1 98.88 79 TYR B N 1
ATOM 1363 C CA . TYR B 1 79 ? 6.836 16.781 5.293 1 98.88 79 TYR B CA 1
ATOM 1364 C C . TYR B 1 79 ? 7.777 17.047 4.125 1 98.88 79 TYR B C 1
ATOM 1366 O O . TYR B 1 79 ? 8.992 17.141 4.305 1 98.88 79 TYR B O 1
ATOM 1374 N N . VAL B 1 80 ? 7.172 17.156 2.943 1 98.88 80 VAL B N 1
ATOM 1375 C CA . VAL B 1 80 ? 7.965 17.391 1.739 1 98.88 80 VAL B CA 1
ATOM 1376 C C . VAL B 1 80 ? 8.562 18.797 1.768 1 98.88 80 VAL B C 1
ATOM 1378 O O . VAL B 1 80 ? 9.758 18.969 1.531 1 98.88 80 VAL B O 1
ATOM 1381 N N . LYS B 1 81 ? 7.785 19.781 2.088 1 98.81 81 LYS B N 1
ATOM 1382 C CA . LYS B 1 81 ? 8.234 21.172 2.143 1 98.81 81 LYS B CA 1
ATOM 1383 C C . LYS B 1 81 ? 9.352 21.344 3.166 1 98.81 81 LYS B C 1
ATOM 1385 O O . LYS B 1 81 ? 10.25 22.172 2.975 1 98.81 81 LYS B O 1
ATOM 1390 N N . ALA B 1 82 ? 9.312 20.578 4.207 1 98.69 82 ALA B N 1
ATOM 1391 C CA . ALA B 1 82 ? 10.281 20.688 5.289 1 98.69 82 ALA B CA 1
ATOM 1392 C C . ALA B 1 82 ? 11.523 19.844 5 1 98.69 82 ALA B C 1
ATOM 1394 O O . ALA B 1 82 ? 12.453 19.797 5.809 1 98.69 82 ALA B O 1
ATOM 1395 N N . GLY B 1 83 ? 11.516 19.125 3.885 1 98.69 83 GLY B N 1
ATOM 1396 C CA . GLY B 1 83 ? 12.664 18.312 3.514 1 98.69 83 GLY B CA 1
ATOM 1397 C C . GLY B 1 83 ? 12.711 16.984 4.242 1 98.69 83 GLY B C 1
ATOM 1398 O O . GLY B 1 83 ? 13.781 16.375 4.363 1 98.69 83 GLY B O 1
ATOM 1399 N N . LEU B 1 84 ? 11.586 16.484 4.75 1 98.88 84 LEU B N 1
ATOM 1400 C CA . LEU B 1 84 ? 11.547 15.25 5.527 1 98.88 84 LEU B CA 1
ATOM 1401 C C . LEU B 1 84 ? 11.336 14.039 4.625 1 98.88 84 LEU B C 1
ATOM 1403 O O . LEU B 1 84 ? 11.43 12.898 5.074 1 98.88 84 LEU B O 1
ATOM 1407 N N . VAL B 1 85 ? 11.008 14.227 3.373 1 98.88 85 VAL B N 1
ATOM 1408 C CA . VAL B 1 85 ? 10.781 13.188 2.367 1 98.88 85 VAL B CA 1
ATOM 1409 C C . VAL B 1 85 ? 11.797 13.344 1.232 1 98.88 85 VAL B C 1
ATOM 1411 O O . VAL B 1 85 ? 11.484 13.945 0.198 1 98.88 85 VAL B O 1
ATOM 1414 N N . PRO B 1 86 ? 12.953 12.781 1.38 1 98.75 86 PRO B N 1
ATOM 1415 C CA . PRO B 1 86 ? 13.992 12.953 0.369 1 98.75 86 PRO B CA 1
ATOM 1416 C C . PRO B 1 86 ? 13.641 12.305 -0.966 1 98.75 86 PRO B C 1
ATOM 1418 O O . PRO B 1 86 ? 14.211 12.656 -2.002 1 98.75 86 PRO B O 1
ATOM 1421 N N . ASN B 1 87 ? 12.797 11.336 -0.966 1 98.62 87 ASN B N 1
ATOM 1422 C CA . ASN B 1 87 ? 12.375 10.648 -2.184 1 98.62 87 ASN B CA 1
ATOM 1423 C C . ASN B 1 87 ? 10.953 10.125 -2.064 1 98.62 87 ASN B C 1
ATOM 1425 O O . ASN B 1 87 ? 10.477 9.836 -0.963 1 98.62 87 ASN B O 1
ATOM 1429 N N . TYR B 1 88 ? 10.359 10.047 -3.23 1 98.88 88 TYR B N 1
ATOM 1430 C CA . TYR B 1 88 ? 9.047 9.43 -3.311 1 98.88 88 TYR B CA 1
ATOM 1431 C C . TYR B 1 88 ? 8.773 8.898 -4.711 1 98.88 88 TYR B C 1
ATOM 1433 O O . TYR B 1 88 ? 9.461 9.273 -5.668 1 98.88 88 TYR B O 1
ATOM 1441 N N . THR B 1 89 ? 7.805 7.949 -4.828 1 98.69 89 THR B N 1
ATOM 1442 C CA . THR B 1 89 ? 7.328 7.449 -6.109 1 98.69 89 THR B CA 1
ATOM 1443 C C . THR B 1 89 ? 5.805 7.516 -6.188 1 98.69 89 THR B C 1
ATOM 1445 O O . THR B 1 89 ? 5.121 7.418 -5.168 1 98.69 89 THR B O 1
ATOM 1448 N N . ILE B 1 90 ? 5.27 7.754 -7.316 1 98.88 90 ILE B N 1
ATOM 1449 C CA . ILE B 1 90 ? 3.861 7.633 -7.668 1 98.88 90 ILE B CA 1
ATOM 1450 C C . ILE B 1 90 ? 3.701 6.641 -8.82 1 98.88 90 ILE B C 1
ATOM 1452 O O . ILE B 1 90 ? 4.211 6.863 -9.914 1 98.88 90 ILE B O 1
ATOM 1456 N N . ARG B 1 91 ? 2.961 5.594 -8.57 1 98.75 91 ARG B N 1
ATOM 1457 C CA . ARG B 1 91 ? 2.838 4.559 -9.594 1 98.75 91 ARG B CA 1
ATOM 1458 C C . ARG B 1 91 ? 1.394 4.086 -9.727 1 98.75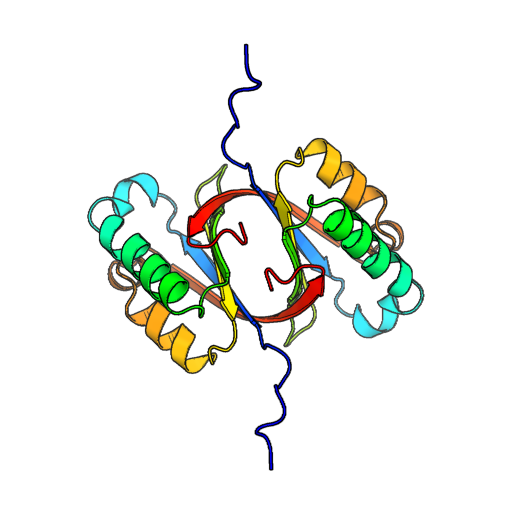 91 ARG B C 1
ATOM 1460 O O . ARG B 1 91 ? 0.656 4.051 -8.734 1 98.75 91 ARG B O 1
ATOM 1467 N N . PRO B 1 92 ? 1.031 3.703 -10.953 1 98.62 92 PRO B N 1
ATOM 1468 C CA . PRO B 1 92 ? -0.282 3.064 -11.062 1 98.62 92 PRO B CA 1
ATOM 1469 C C . PRO B 1 92 ? -0.356 1.736 -10.312 1 98.62 92 PRO B C 1
ATOM 1471 O O . PRO B 1 92 ? 0.653 1.038 -10.18 1 98.62 92 PRO B O 1
ATOM 1474 N N . TYR B 1 93 ? -1.438 1.485 -9.781 1 97.88 93 TYR B N 1
ATOM 1475 C CA . TYR B 1 93 ? -1.745 0.305 -8.977 1 97.88 93 TYR B CA 1
ATOM 1476 C C . TYR B 1 93 ? -2.891 -0.49 -9.594 1 97.88 93 TYR B C 1
ATOM 1478 O O . TYR B 1 93 ? -4.016 0.003 -9.688 1 97.88 93 TYR B O 1
ATOM 1486 N N . MET B 1 94 ? -2.613 -1.637 -10.109 1 97.56 94 MET B N 1
ATOM 1487 C CA . MET B 1 94 ? -3.639 -2.516 -10.664 1 97.56 94 MET B CA 1
ATOM 1488 C C . MET B 1 94 ? -4.203 -3.438 -9.586 1 97.56 94 MET B C 1
ATOM 1490 O O . MET B 1 94 ? -3.67 -4.523 -9.352 1 97.56 94 MET B O 1
ATOM 1494 N N . VAL B 1 95 ? -5.273 -3.01 -9.047 1 96.62 95 VAL B N 1
ATOM 1495 C CA . VAL B 1 95 ? -5.875 -3.709 -7.918 1 96.62 95 VAL B CA 1
ATOM 1496 C C . VAL B 1 95 ? -6.555 -4.988 -8.398 1 96.62 95 VAL B C 1
ATOM 1498 O O . VAL B 1 95 ? -7.305 -4.969 -9.383 1 96.62 95 VAL B O 1
ATOM 1501 N N . VAL B 1 96 ? -6.371 -6.07 -7.668 1 95.25 96 VAL B N 1
ATOM 1502 C CA . VAL B 1 96 ? -6.914 -7.359 -8.078 1 95.25 96 VAL B CA 1
ATOM 1503 C C . VAL B 1 96 ? -7.832 -7.906 -6.992 1 95.25 96 VAL B C 1
ATOM 1505 O O . VAL B 1 96 ? -8.602 -8.836 -7.23 1 95.25 96 VAL B O 1
ATOM 1508 N N . ALA B 1 97 ? -7.617 -7.48 -5.832 1 93.12 97 ALA B N 1
ATOM 1509 C CA . ALA B 1 97 ? -8.461 -7.895 -4.711 1 93.12 97 ALA B CA 1
ATOM 1510 C C . ALA B 1 97 ? -8.664 -6.746 -3.727 1 93.12 97 ALA B C 1
ATOM 1512 O O . ALA B 1 97 ? -7.742 -5.961 -3.482 1 93.12 97 ALA B O 1
ATOM 1513 N N . GLY B 1 98 ? -9.727 -6.816 -3.158 1 77.62 98 GLY B N 1
ATOM 1514 C CA . GLY B 1 98 ? -10.055 -5.766 -2.211 1 77.62 98 GLY B CA 1
ATOM 1515 C C . GLY B 1 98 ? -10.633 -4.527 -2.871 1 77.62 98 GLY B C 1
ATOM 1516 O O . GLY B 1 98 ? -10.656 -4.426 -4.102 1 77.62 98 GLY B O 1
ATOM 1517 N N . ASP B 1 99 ? -11.547 -3.807 -2.533 1 64.56 99 ASP B N 1
ATOM 1518 C CA . ASP B 1 99 ? -12.164 -2.539 -2.916 1 64.56 99 ASP B CA 1
ATOM 1519 C C . ASP B 1 99 ? -13.281 -2.154 -1.946 1 64.56 99 ASP B C 1
ATOM 1521 O O . ASP B 1 99 ? -14.195 -2.945 -1.697 1 64.56 99 ASP B O 1
ATOM 1525 N N . CYS B 1 100 ? -12.578 -1.43 -0.954 1 54.47 100 CYS B N 1
ATOM 1526 C CA . CYS B 1 100 ? -13.594 -0.928 -0.034 1 54.47 100 CYS B CA 1
ATOM 1527 C C . CYS B 1 100 ? -14.742 -0.27 -0.792 1 54.47 100 CYS B C 1
ATOM 1529 O O . CYS B 1 100 ? -14.539 0.708 -1.513 1 54.47 100 CYS B O 1
ATOM 1531 N N . SER B 1 101 ? -15.422 -1.097 -1.691 1 47.03 101 SER B N 1
ATOM 1532 C CA . SER B 1 101 ? -16.578 -0.424 -2.281 1 47.03 101 SER B CA 1
ATOM 1533 C C . SER B 1 101 ? -17.406 0.278 -1.215 1 47.03 101 SER B C 1
ATOM 1535 O O . SER B 1 101 ? -17.453 -0.157 -0.062 1 47.03 101 SER B O 1
#

Nearest PDB structures (foldseek):
  3zo7-assembly1_E  TM=6.587E-01  e=3.648E-05  Rhodococcus opacus
  3kkf-assembly1_A  TM=6.115E-01  e=4.256E-04  Bacteroides thetaiotaomicron
  3f44-assembly1_A  TM=5.807E-01  e=1.503E-03  Lactobacillus acidophilus NCFM
  6nuk-assembly1_A  TM=5.884E-01  e=4.647E-03  synthetic construct
  8ecx-assembly1_B  TM=5.593E-01  e=9.647E-03  Pseudomonas aeruginosa

Foldseek 3Di:
DPPPPDDKWKKKKKFFFDPCCVVPCVVQVVVLVVLQVVCVVVVQWPDKDADPVPRTMIMTMTIPDDPVRVVVSQVPRSCVVVVGGVDMDMDIDDDDDDDPD/DPPPPDPKWKKKKKFFFDPCCVVPCVVQVVVLVVLQVVCVVVVQWPDKDADPVPRTMIMTMTIPDDPVRVVVSQVPRSCVVVVGGVDMDMDIDDDDDDDPD

Secondary structure (DSSP, 8-state):
-----PPPPEEEEEEEPPTTHHHHSHHHHHHHHHHHHHHHHTT-EEEEEEETTTT-EEEEEEES--HHHHHHHHHH-HHHHTT--SEEEEEEEEEEEE---/------PPPEEEEEEE--TTHHHHSHHHHHHHHHHHHHHHHTT-EEEEEEETTTT-EEEEEEES--HHHHHHHHHH-HHHHTT---EEEEEEEEEEEE---

Radius of gyration: 17.27 Å; Cα contacts (8 Å, |Δi|>4): 396; chains: 2; bounding box: 41×42×52 Å

Sequence (202 aa):
MAAAAGSNSYHVLQYAYVPDILEKRGPHREQHLAGASKMADANKLVMAGALTDPVDGAIFIFRNVSKDDIEQFVQADPYVKAGLVPNYTIRPYMVVAGDCSMAAAAGSNSYHVLQYAYVPDILEKRGPHREQHLAGASKMADANKLVMAGALTDPVDGAIFIFRNVSKDDIEQFVQADPYVKAGLVPNYTIRPYMVVAGDCS

Solvent-accessible surface area (backbone atoms only — not comparable to full-atom values): 10903 Å² total; per-residue (Å²): 124,76,77,69,86,64,79,84,46,39,29,36,38,38,42,34,41,35,91,60,36,86,78,61,37,66,93,34,42,66,59,37,52,48,53,50,40,52,36,27,74,69,64,33,28,57,35,29,29,35,35,39,94,60,68,43,32,32,46,34,35,31,32,73,56,54,71,67,58,50,50,51,53,48,66,66,28,44,44,44,71,72,63,40,40,82,43,69,50,78,36,47,35,53,69,76,25,49,65,70,114,127,74,76,69,87,64,79,84,46,38,30,35,39,38,43,32,41,37,93,59,36,86,78,63,39,66,94,32,42,66,62,37,52,48,52,50,39,52,36,27,76,69,63,34,28,56,35,28,28,35,34,40,95,60,68,44,31,30,45,34,35,31,32,71,58,54,72,68,58,49,50,51,53,49,68,66,28,44,45,44,70,70,63,40,40,82,44,70,52,76,36,46,36,52,69,77,24,52,66,70,116

InterPro domains:
  IPR005545 YCII-related [PF03795] (14-92)
  IPR011008 Dimeric alpha-beta barrel [SSF54909] (10-96)
  IPR051807 Secondary metabolite biosynthesis-associated protein [PTHR33606] (3-97)

Organism: Chlorella vulgaris (NCBI:txid3077)

pLDDT: mean 92.6, std 16.19, r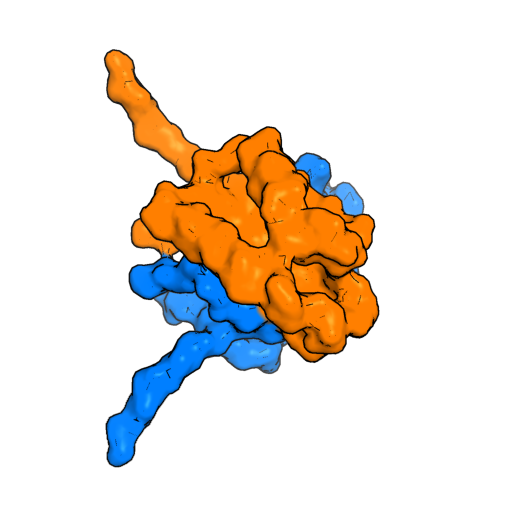ange [20.61, 98.94]